Protein AF-A0A519QNC7-F1 (afdb_monomer_lite)

pLDDT: mean 86.7, std 18.32, range [31.62, 98.69]

Sequence (310 aa):
MIEKTVKEERQKNNREQYRKLWWIYGERRVNLYNRIKNFKRVLVLSSVSKHSAMAFVPADYLFMNKITVLAFDRNFHFGILAGTIHNVWAWKYSSTLGSNTLNYSPTDVFETFPFPQNLNYQQEESLESIGEAYHEHRRQLMLGMQLGLTKTYNLFHSNAITVQAVNEKDKQVAALQKHLDKTVNTISFDEAIQGILKLRELHVQMDEAVLDAYGWRPSTLLPPGESVELRHGFYDVDYLPENDRTRFTIHPEARKIVLQKLLELNHDIHEKEVKAGLWDKKTSKRKFKVENTDNIVEEPGAQYGLDFGN

Radius of gyration: 23.39 Å; chains: 1; bounding box: 68×49×65 Å

Secondary structure (DSSP, 8-state):
-HHHHHHHHHHTSSSHHHHHTTTS-S---HHHHHHHTT-SEEEEEESEESS--EEEEETTS---TTEEEE---SHHHHHHHHSHHHHHHHHHHSEEETTTEEE--IIIIITT----S---HHHHHHHHHHHHHHHHHHHHHHHHHT--HHHHHHHHT-TTB-SS-B-TTSHHHHHHHHHHHHSTTPPPHHHHHHHHHHHHHHHHHHHHHHHHHHT-S--TTSPTTTS-----EEEE-TTS-GGG-EEEE--HHHHHHHHHHHHHHHHHHHHHHHHTT------S--------------------------

Structure (mmCIF, N/CA/C/O backbone):
data_AF-A0A519QNC7-F1
#
_entry.id   AF-A0A519QNC7-F1
#
loop_
_atom_site.group_PDB
_atom_site.id
_atom_site.type_symbol
_atom_site.label_atom_id
_atom_site.label_alt_id
_atom_site.label_comp_id
_atom_site.label_asym_id
_atom_site.label_entity_id
_atom_site.label_seq_id
_atom_site.pdbx_PDB_ins_code
_atom_site.Cartn_x
_atom_site.Cartn_y
_atom_site.Cartn_z
_atom_site.occupancy
_atom_site.B_iso_or_equiv
_atom_site.auth_seq_id
_atom_site.auth_comp_id
_atom_site.auth_asym_id
_atom_site.auth_atom_id
_atom_site.pdbx_PDB_model_num
ATOM 1 N N . MET A 1 1 ? -28.587 23.926 -20.976 1.00 55.75 1 MET A N 1
ATOM 2 C CA . MET A 1 1 ? -27.578 24.688 -20.197 1.00 55.75 1 MET A CA 1
ATOM 3 C C . MET A 1 1 ? -26.154 24.366 -20.647 1.00 55.75 1 MET A C 1
ATOM 5 O O . MET A 1 1 ? -25.427 25.293 -20.960 1.00 55.75 1 MET A O 1
ATOM 9 N N . ILE A 1 2 ? -25.792 23.081 -20.768 1.00 55.88 2 ILE A N 1
ATOM 10 C CA . ILE A 1 2 ? -24.452 22.620 -21.187 1.00 55.88 2 ILE A CA 1
ATOM 11 C C . ILE A 1 2 ? -24.088 23.067 -22.615 1.00 55.88 2 ILE A C 1
ATOM 13 O O . ILE A 1 2 ? -22.970 23.515 -22.843 1.00 55.88 2 ILE A O 1
ATOM 17 N N . GLU A 1 3 ? -25.025 23.017 -23.570 1.00 60.69 3 GLU A N 1
ATOM 18 C CA . GLU A 1 3 ? -24.736 23.413 -24.959 1.00 60.69 3 GLU A CA 1
ATOM 19 C C . GLU A 1 3 ? -24.374 24.899 -25.105 1.00 60.69 3 GLU A C 1
ATOM 21 O O . GLU A 1 3 ? -23.416 25.218 -25.798 1.00 60.69 3 GLU A O 1
ATOM 26 N N . LYS A 1 4 ? -25.083 25.812 -24.426 1.00 67.94 4 LYS A N 1
ATOM 27 C CA . LYS A 1 4 ? -24.827 27.259 -24.548 1.00 67.94 4 LYS A CA 1
ATOM 28 C C . LYS A 1 4 ? -23.460 27.671 -23.998 1.00 67.94 4 LYS A C 1
ATOM 30 O O . LYS A 1 4 ? -22.814 28.517 -24.589 1.00 67.94 4 LYS A O 1
ATOM 35 N N . THR A 1 5 ? -23.000 27.077 -22.898 1.00 70.69 5 THR A N 1
ATOM 36 C CA . THR A 1 5 ? -21.738 27.485 -22.258 1.00 70.69 5 THR A CA 1
ATOM 37 C C . THR A 1 5 ? -20.531 26.697 -22.760 1.00 70.69 5 THR A C 1
ATOM 39 O O . THR A 1 5 ? -19.486 27.280 -23.035 1.00 70.69 5 THR A O 1
ATOM 42 N N . VAL A 1 6 ? -20.656 25.377 -22.938 1.00 72.62 6 VAL A N 1
ATOM 43 C CA . VAL A 1 6 ? -19.513 24.522 -23.300 1.00 72.62 6 VAL A CA 1
ATOM 44 C C . VAL A 1 6 ? -19.175 24.626 -24.788 1.00 72.62 6 VAL A C 1
ATOM 46 O O . VAL A 1 6 ? -17.998 24.648 -25.147 1.00 72.62 6 VAL A O 1
ATOM 49 N N . LYS A 1 7 ? -20.177 24.714 -25.671 1.00 76.31 7 LYS A N 1
ATOM 50 C CA . LYS A 1 7 ? -19.963 24.768 -27.127 1.00 76.31 7 LYS A CA 1
ATOM 51 C C . LYS A 1 7 ? -19.256 26.054 -27.548 1.00 76.31 7 LYS A C 1
ATOM 53 O O . LYS A 1 7 ? -18.310 25.984 -28.329 1.00 76.31 7 LYS A O 1
ATOM 58 N N . GLU A 1 8 ? -19.659 27.199 -26.996 1.00 81.75 8 GLU A N 1
ATOM 59 C CA . GLU A 1 8 ? -19.051 28.507 -27.288 1.00 81.75 8 GLU A CA 1
ATOM 60 C C . GLU A 1 8 ? -17.566 28.552 -26.901 1.00 81.75 8 GLU A C 1
ATOM 62 O O . GLU A 1 8 ? -16.731 29.072 -27.644 1.00 81.75 8 GLU A O 1
ATOM 67 N N . GLU A 1 9 ? -17.207 27.965 -25.758 1.00 79.69 9 GLU A N 1
ATOM 68 C CA . GLU A 1 9 ? -15.817 27.889 -25.309 1.00 79.69 9 GLU A CA 1
ATOM 69 C C . GLU A 1 9 ? -15.006 26.875 -26.132 1.00 79.69 9 GLU A C 1
ATOM 71 O O . GLU A 1 9 ? -13.884 27.157 -26.563 1.00 79.69 9 GLU A O 1
ATOM 76 N N . ARG A 1 10 ? -15.588 25.709 -26.437 1.00 80.44 10 ARG A N 1
ATOM 77 C CA . ARG A 1 10 ? -14.944 24.661 -27.242 1.00 80.44 10 ARG A CA 1
ATOM 78 C C . ARG A 1 10 ? -14.711 25.074 -28.693 1.00 80.44 10 ARG A C 1
ATOM 80 O O . ARG A 1 10 ? -13.681 24.697 -29.247 1.00 80.44 10 ARG A O 1
ATOM 87 N N . GLN A 1 11 ? -15.590 25.880 -29.291 1.00 80.69 11 GLN A N 1
ATOM 88 C CA . GLN A 1 11 ? -15.437 26.412 -30.652 1.00 80.69 11 GLN A CA 1
ATOM 89 C C . GLN A 1 11 ? -14.204 27.313 -30.822 1.00 80.69 11 GLN A C 1
ATOM 91 O O . GLN A 1 11 ? -13.665 27.396 -31.923 1.00 80.69 11 GLN A O 1
ATOM 96 N N . LYS A 1 12 ? -13.707 27.925 -29.740 1.00 84.19 12 LYS A N 1
ATOM 97 C CA . LYS A 1 12 ? -12.474 28.733 -29.742 1.00 84.19 12 LYS A CA 1
ATOM 98 C C . LYS A 1 12 ? -11.198 27.883 -29.709 1.00 84.19 12 LYS A C 1
ATOM 100 O O . LYS A 1 12 ? -10.100 28.417 -29.828 1.00 84.19 12 LYS A O 1
ATOM 105 N N . ASN A 1 13 ? -11.308 26.566 -29.519 1.00 79.38 13 ASN A N 1
ATOM 106 C CA . ASN A 1 13 ? -10.148 25.691 -29.410 1.00 79.38 13 ASN A CA 1
ATOM 107 C C . ASN A 1 13 ? -9.485 25.466 -30.776 1.00 79.38 13 ASN A C 1
ATOM 109 O O . ASN A 1 13 ? -10.174 25.202 -31.757 1.00 79.38 13 ASN A O 1
ATOM 113 N N . ASN A 1 14 ? -8.151 25.481 -30.835 1.00 80.56 14 ASN A N 1
ATOM 114 C CA . ASN A 1 14 ? -7.392 25.288 -32.077 1.00 80.56 14 ASN A CA 1
ATOM 115 C C . ASN A 1 14 ? -7.585 23.896 -32.707 1.00 80.56 14 ASN A C 1
ATOM 117 O O . ASN A 1 14 ? -7.532 23.772 -33.932 1.00 80.56 14 ASN A O 1
ATOM 121 N N . ARG A 1 15 ? -7.847 22.853 -31.904 1.00 77.25 15 ARG A N 1
ATOM 122 C CA . ARG A 1 15 ? -8.069 21.484 -32.401 1.00 77.25 15 ARG A CA 1
ATOM 123 C C . ARG A 1 15 ? -9.503 21.314 -32.910 1.00 77.25 15 ARG A C 1
ATOM 125 O O . ARG A 1 15 ? -10.454 21.391 -32.138 1.00 77.25 15 ARG A O 1
ATOM 132 N N . GLU A 1 16 ? -9.654 21.012 -34.199 1.00 79.94 16 GLU A N 1
ATOM 133 C CA . GLU A 1 16 ? -10.955 20.857 -34.872 1.00 79.94 16 GLU A CA 1
ATOM 134 C C . GLU A 1 16 ? -11.865 19.812 -34.219 1.00 79.94 16 GLU A C 1
ATOM 136 O O . GLU A 1 16 ? -13.061 20.049 -34.052 1.00 79.94 16 GLU A O 1
ATOM 141 N N . GLN A 1 17 ? -11.292 18.693 -33.772 1.00 77.75 17 GLN A N 1
ATOM 142 C CA . GLN A 1 17 ? -12.032 17.628 -33.098 1.00 77.75 17 GLN A CA 1
ATOM 143 C C . GLN A 1 17 ? -12.755 18.128 -31.838 1.00 77.75 17 GLN A C 1
ATOM 145 O O . GLN A 1 17 ? -13.882 17.717 -31.587 1.00 77.75 17 GLN A O 1
ATOM 150 N N . TYR A 1 18 ? -12.154 19.050 -31.076 1.00 77.50 18 TYR A N 1
ATOM 151 C CA . TYR A 1 18 ? -12.764 19.588 -29.851 1.00 77.50 18 TYR A CA 1
ATOM 152 C C . TYR A 1 18 ? -13.889 20.576 -30.159 1.00 77.50 18 TYR A C 1
ATOM 154 O O . TYR A 1 18 ? -14.770 20.760 -29.326 1.00 77.50 18 TYR A O 1
ATOM 162 N N . ARG A 1 19 ? -13.871 21.189 -31.351 1.00 81.31 19 ARG A N 1
ATOM 163 C CA . ARG A 1 19 ? -14.957 22.046 -31.846 1.00 81.31 19 ARG A CA 1
ATOM 164 C C . ARG A 1 19 ? -16.143 21.211 -32.332 1.00 81.31 19 ARG A C 1
ATOM 166 O O . ARG A 1 19 ? -17.283 21.546 -32.028 1.00 81.31 19 ARG A O 1
ATOM 173 N N . LYS A 1 20 ? -15.871 20.132 -33.080 1.00 78.94 20 LYS A N 1
ATOM 174 C CA . LYS A 1 20 ? -16.897 19.241 -33.652 1.00 78.94 20 LYS A CA 1
ATOM 175 C C . LYS A 1 20 ? -17.558 18.359 -32.594 1.00 78.94 20 LYS A C 1
ATOM 177 O O . LYS A 1 20 ? -18.777 18.308 -32.535 1.00 78.94 20 LYS A O 1
ATOM 182 N N . LEU A 1 21 ? -16.760 17.719 -31.741 1.00 78.81 21 LEU A N 1
ATOM 183 C CA . LEU A 1 21 ? -17.208 16.805 -30.685 1.00 78.81 21 LEU A CA 1
ATOM 184 C C . LEU A 1 21 ? -17.175 17.509 -29.324 1.00 78.81 21 LEU A C 1
ATOM 186 O O . LEU A 1 21 ? -16.555 17.035 -28.375 1.00 78.81 21 LEU A O 1
ATOM 190 N N . TRP A 1 22 ? -17.801 18.685 -29.245 1.00 73.88 22 TRP A N 1
ATOM 191 C CA . TRP A 1 22 ? -17.728 19.576 -28.079 1.00 73.88 22 TRP A CA 1
ATOM 192 C C . TRP A 1 22 ? -18.300 18.958 -26.792 1.00 73.88 22 TRP A C 1
ATOM 194 O O . TRP A 1 22 ? -17.945 19.395 -25.697 1.00 73.88 22 TRP A O 1
ATOM 204 N N . TRP A 1 23 ? -19.147 17.931 -26.923 1.00 75.00 23 TRP A N 1
ATOM 205 C CA . TRP A 1 23 ? -19.725 17.156 -25.822 1.00 75.00 23 TRP A CA 1
ATOM 206 C C . TRP A 1 23 ? -18.800 16.045 -25.294 1.00 75.00 23 TRP A C 1
ATOM 208 O O . TRP A 1 23 ? -19.116 15.421 -24.285 1.00 75.00 23 TRP A O 1
ATOM 218 N N . ILE A 1 24 ? -17.658 15.794 -25.945 1.00 68.50 24 ILE A N 1
ATOM 219 C CA . ILE A 1 24 ? -16.705 14.741 -25.576 1.00 68.50 24 ILE A CA 1
ATOM 220 C C . ILE A 1 24 ? -15.481 15.363 -24.892 1.00 68.50 24 ILE A C 1
ATOM 222 O O . ILE A 1 24 ? -14.967 16.406 -25.306 1.00 68.50 24 ILE A O 1
ATOM 226 N N . TYR A 1 25 ? -14.973 14.710 -23.842 1.00 67.50 25 TYR A N 1
ATOM 227 C CA . TYR A 1 25 ? -13.706 15.099 -23.222 1.00 67.50 25 TYR A CA 1
ATOM 228 C C . TYR A 1 25 ? -12.573 15.090 -24.257 1.00 67.50 25 TYR A C 1
ATOM 230 O O . TYR A 1 25 ? -12.377 14.111 -24.973 1.00 67.50 25 TYR A O 1
ATOM 238 N N . GLY A 1 26 ? -11.820 16.194 -24.319 1.00 63.88 26 GLY A N 1
ATOM 239 C CA . GLY A 1 26 ? -10.869 16.448 -25.405 1.00 63.88 26 GLY A CA 1
ATOM 240 C C . GLY A 1 26 ? -9.849 15.324 -25.621 1.00 63.88 26 GLY A C 1
ATOM 241 O O . GLY A 1 26 ? -9.692 14.844 -26.736 1.00 63.88 26 GLY A O 1
ATOM 242 N N . GLU A 1 27 ? -9.183 14.840 -24.573 1.00 66.88 27 GLU A N 1
ATOM 243 C CA . GLU A 1 27 ? -8.220 13.741 -24.719 1.00 66.88 27 GLU A CA 1
ATOM 244 C C . GLU A 1 27 ? -8.804 12.426 -24.208 1.00 66.88 27 GLU A C 1
ATOM 246 O O . GLU A 1 27 ? -8.826 12.176 -23.006 1.00 66.88 27 GLU A O 1
ATOM 251 N N . ARG A 1 28 ? -9.201 11.544 -25.134 1.00 68.50 28 ARG A N 1
ATOM 252 C CA . ARG A 1 28 ? -9.783 10.215 -24.852 1.00 68.50 28 ARG A CA 1
ATOM 253 C C . ARG A 1 28 ? -8.816 9.212 -24.197 1.00 68.50 28 ARG A C 1
ATOM 255 O O . ARG A 1 28 ? -9.152 8.045 -24.068 1.00 68.50 28 ARG A O 1
ATOM 262 N N . ARG A 1 29 ? -7.599 9.638 -23.824 1.00 80.19 29 ARG A N 1
ATOM 263 C CA . ARG A 1 29 ? -6.532 8.786 -23.255 1.00 80.19 29 ARG A CA 1
ATOM 264 C C . ARG A 1 29 ? -6.374 7.455 -24.009 1.00 80.19 29 ARG A C 1
ATOM 266 O O . ARG A 1 29 ? -6.239 6.403 -23.397 1.00 80.19 29 ARG A O 1
ATOM 273 N N . VAL A 1 30 ? -6.353 7.521 -25.342 1.00 84.81 30 VAL A N 1
ATOM 274 C CA . VAL A 1 30 ? -6.365 6.349 -26.240 1.00 84.81 30 VAL A CA 1
ATOM 275 C C . VAL A 1 30 ? -5.272 5.334 -25.887 1.00 84.81 30 VAL A C 1
ATOM 277 O O . VAL A 1 30 ? -5.544 4.143 -25.815 1.00 84.81 30 VAL A O 1
ATOM 280 N N . ASN A 1 31 ? -4.061 5.798 -25.563 1.00 88.62 31 ASN A N 1
ATOM 281 C CA . ASN A 1 31 ? -2.953 4.919 -25.173 1.00 88.62 31 ASN A CA 1
ATOM 282 C C . ASN A 1 31 ? -3.242 4.102 -23.903 1.00 88.62 31 ASN A C 1
ATOM 284 O O . ASN A 1 31 ? -2.860 2.937 -23.840 1.00 88.62 31 ASN A O 1
ATOM 288 N N . LEU A 1 32 ? -3.927 4.691 -22.914 1.00 90.31 32 LEU A N 1
ATOM 289 C CA . LEU A 1 32 ? -4.311 3.984 -21.692 1.00 90.31 32 LEU A CA 1
ATOM 290 C C . LEU A 1 32 ? -5.307 2.871 -22.024 1.00 90.31 32 LEU A C 1
ATOM 292 O O . LEU A 1 32 ? -5.035 1.713 -21.726 1.00 90.31 32 LEU A O 1
ATOM 296 N N . TYR A 1 33 ? -6.417 3.207 -22.688 1.00 91.75 33 TYR A N 1
ATOM 297 C CA . TYR A 1 33 ? -7.459 2.228 -23.013 1.00 91.75 33 TYR A CA 1
ATOM 298 C C . TYR A 1 33 ? -6.958 1.141 -23.967 1.00 91.75 33 TYR A C 1
ATOM 300 O O . TYR A 1 33 ? -7.256 -0.030 -23.763 1.00 91.75 33 TYR A O 1
ATOM 308 N N . ASN A 1 34 ? -6.089 1.476 -24.924 1.00 92.56 34 ASN A N 1
ATOM 309 C CA . ASN A 1 34 ? -5.425 0.480 -25.767 1.00 92.56 34 ASN A CA 1
ATOM 310 C C . ASN A 1 34 ? -4.541 -0.484 -24.970 1.00 92.56 34 ASN A C 1
ATOM 312 O O . ASN A 1 34 ? -4.441 -1.652 -25.342 1.00 92.56 34 ASN A O 1
ATOM 316 N N . ARG A 1 35 ? -3.899 -0.010 -23.894 1.00 93.62 35 ARG A N 1
ATOM 317 C CA . ARG A 1 35 ? -3.067 -0.850 -23.027 1.00 93.62 35 ARG A CA 1
ATOM 318 C C . ARG A 1 35 ? -3.910 -1.773 -22.153 1.00 93.62 35 ARG A C 1
ATOM 320 O O . ARG A 1 35 ? -3.507 -2.912 -21.950 1.00 93.62 35 ARG A O 1
ATOM 327 N N . ILE A 1 36 ? -5.054 -1.300 -21.657 1.00 95.94 36 ILE A N 1
ATOM 328 C CA . ILE A 1 36 ? -5.876 -2.043 -20.689 1.00 95.94 36 ILE A CA 1
ATOM 329 C C . ILE A 1 36 ? -7.045 -2.819 -21.314 1.00 95.94 36 ILE A C 1
ATOM 331 O O . ILE A 1 36 ? -7.680 -3.593 -20.613 1.00 95.94 36 ILE A O 1
ATOM 335 N N . LYS A 1 37 ? -7.314 -2.683 -22.622 1.00 94.56 37 LYS A N 1
ATOM 336 C CA . LYS A 1 37 ? -8.473 -3.307 -23.300 1.00 94.56 37 LYS A CA 1
ATOM 337 C C . LYS A 1 37 ? -8.596 -4.827 -23.138 1.00 94.56 37 LYS A C 1
ATOM 339 O O . LYS A 1 37 ? -9.694 -5.356 -23.226 1.00 94.56 37 LYS A O 1
ATOM 344 N N . ASN A 1 38 ? -7.475 -5.523 -22.937 1.00 95.31 38 ASN A N 1
ATOM 345 C CA . ASN A 1 38 ? -7.442 -6.981 -22.786 1.00 95.31 38 ASN A CA 1
ATOM 346 C C . ASN A 1 38 ? -7.494 -7.428 -21.314 1.00 95.31 38 ASN A C 1
ATOM 348 O O . ASN A 1 38 ? -7.489 -8.625 -21.038 1.00 95.31 38 ASN A O 1
ATOM 352 N N . PHE A 1 39 ? -7.518 -6.487 -20.370 1.00 96.50 39 PHE A N 1
ATOM 353 C CA . PHE A 1 39 ? -7.595 -6.768 -18.944 1.00 96.50 39 PHE A CA 1
ATOM 354 C C . PHE A 1 39 ? -9.059 -6.789 -18.506 1.00 96.50 39 PHE A C 1
ATOM 356 O O . PHE A 1 39 ? -9.854 -5.954 -18.925 1.00 96.50 39 PHE A O 1
ATOM 363 N N . LYS A 1 40 ? -9.426 -7.714 -17.613 1.00 97.19 40 LYS A N 1
ATOM 364 C CA . LYS A 1 40 ? -10.750 -7.683 -16.958 1.00 97.19 40 LYS A CA 1
ATOM 365 C C . LYS A 1 40 ? -10.795 -6.654 -15.830 1.00 97.19 40 LYS A C 1
ATOM 367 O O . LYS A 1 40 ? -11.824 -6.037 -15.572 1.00 97.19 40 LYS A O 1
ATOM 372 N N . ARG A 1 41 ? -9.664 -6.488 -15.149 1.00 97.38 41 ARG A N 1
ATOM 373 C CA . ARG A 1 41 ? -9.473 -5.565 -14.035 1.00 97.38 41 ARG A CA 1
ATOM 374 C C . ARG A 1 41 ? -8.089 -4.946 -14.115 1.00 97.38 41 ARG A C 1
ATOM 376 O O . ARG A 1 41 ? -7.170 -5.565 -14.640 1.00 97.38 41 ARG A O 1
ATOM 383 N N . VAL A 1 42 ? -7.948 -3.755 -13.565 1.00 97.94 42 VAL A N 1
ATOM 384 C CA . VAL A 1 42 ? -6.681 -3.032 -13.462 1.00 97.94 42 VAL A CA 1
ATOM 385 C C . VAL A 1 42 ? -6.451 -2.596 -12.029 1.00 97.94 42 VAL A C 1
ATOM 387 O O . VAL A 1 42 ? -7.401 -2.427 -11.259 1.00 97.94 42 VAL A O 1
ATOM 390 N N . LEU A 1 43 ? -5.187 -2.403 -11.675 1.00 97.69 43 LEU A N 1
ATOM 391 C CA . LEU A 1 43 ? -4.810 -1.880 -10.377 1.00 97.69 43 LEU A CA 1
ATOM 392 C C . LEU A 1 43 ? -4.819 -0.352 -10.413 1.00 97.69 43 LEU A C 1
ATOM 394 O O . LEU A 1 43 ? -4.213 0.266 -11.288 1.00 97.69 43 LEU A O 1
ATOM 398 N N . VAL A 1 44 ? -5.495 0.270 -9.453 1.00 97.50 44 VAL A N 1
ATOM 399 C CA . VAL A 1 44 ? -5.586 1.729 -9.365 1.00 97.50 44 VAL A CA 1
ATOM 400 C C . VAL A 1 44 ? -5.234 2.247 -7.985 1.00 97.50 44 VAL A C 1
ATOM 402 O O . VAL A 1 44 ? -5.417 1.563 -6.979 1.00 97.50 44 VAL A O 1
ATOM 405 N N . LEU A 1 45 ? -4.785 3.497 -7.942 1.00 96.50 45 LEU A N 1
ATOM 406 C CA . LEU A 1 45 ? -4.643 4.277 -6.719 1.00 96.50 45 LEU A CA 1
ATOM 407 C C . LEU A 1 45 ? -4.982 5.745 -6.971 1.00 96.50 45 LEU A C 1
ATOM 409 O O . LEU A 1 45 ? -4.819 6.253 -8.082 1.00 96.50 45 LEU A O 1
ATOM 413 N N . SER A 1 46 ? -5.421 6.449 -5.927 1.00 95.50 46 SER A N 1
ATOM 414 C CA . SER A 1 46 ? -5.508 7.909 -5.993 1.00 95.50 46 SER A CA 1
ATOM 415 C C . SER A 1 46 ? -4.100 8.487 -6.080 1.00 95.50 46 SER A C 1
ATOM 417 O O . SER A 1 46 ? -3.260 8.189 -5.231 1.00 95.50 46 SER A O 1
ATOM 419 N N . SER A 1 47 ? -3.851 9.344 -7.070 1.00 94.25 47 SER A N 1
ATOM 420 C CA . SER A 1 47 ? -2.569 10.035 -7.200 1.00 94.25 47 SER A CA 1
ATOM 421 C C . SER A 1 47 ? -2.321 10.961 -6.012 1.00 94.25 47 SER A C 1
ATOM 423 O O . SER A 1 47 ? -1.179 11.192 -5.668 1.00 94.25 47 SER A O 1
ATOM 425 N N . VAL A 1 48 ? -3.365 11.486 -5.362 1.00 94.88 48 VAL A N 1
ATOM 426 C CA . VAL A 1 48 ? -3.230 12.350 -4.180 1.00 94.88 48 VAL A CA 1
ATOM 427 C C . VAL A 1 48 ? -3.978 11.710 -3.018 1.00 94.88 48 VAL A C 1
ATOM 429 O O . VAL A 1 48 ? -5.208 11.637 -3.040 1.00 94.88 48 VAL A O 1
ATOM 432 N N . SER A 1 49 ? -3.255 11.206 -2.019 1.00 93.94 49 SER A N 1
ATOM 433 C CA . SER A 1 49 ? -3.861 10.546 -0.859 1.00 93.94 49 SER A CA 1
ATOM 434 C C . SER A 1 49 ? -2.948 10.561 0.362 1.00 93.94 49 SER A C 1
ATOM 436 O O . SER A 1 49 ? -1.727 10.502 0.250 1.00 93.94 49 SER A O 1
ATOM 438 N N . LYS A 1 50 ? -3.558 10.594 1.551 1.00 91.62 50 LYS A N 1
ATOM 439 C CA . LYS A 1 50 ? -2.857 10.367 2.823 1.00 91.62 50 LYS A CA 1
ATOM 440 C C . LYS A 1 50 ? -2.303 8.941 2.905 1.00 91.62 50 LYS A C 1
ATOM 442 O O . LYS A 1 50 ? -1.190 8.732 3.372 1.00 91.62 50 LYS A O 1
ATOM 447 N N . HIS A 1 51 ? -3.097 7.976 2.440 1.00 92.31 51 HIS A N 1
ATOM 448 C CA . HIS A 1 51 ? -2.756 6.555 2.417 1.00 92.31 51 HIS A CA 1
ATOM 449 C C . HIS A 1 51 ? -2.760 6.082 0.966 1.00 92.31 51 HIS A C 1
ATOM 451 O O . HIS A 1 51 ? -3.801 6.153 0.305 1.00 92.31 51 HIS A O 1
ATOM 457 N N . SER A 1 52 ? -1.624 5.607 0.463 1.00 90.31 52 SER A N 1
ATOM 458 C CA . SER A 1 52 ? -1.440 5.131 -0.920 1.00 90.31 52 SER A CA 1
ATOM 459 C C . SER A 1 52 ? -2.072 3.754 -1.151 1.00 90.31 52 SER A C 1
ATOM 461 O O . SER A 1 52 ? -1.432 2.824 -1.630 1.00 90.31 52 SER A O 1
ATOM 463 N N . ALA A 1 53 ? -3.333 3.603 -0.756 1.00 94.38 53 ALA A N 1
ATOM 464 C CA . ALA A 1 53 ? -4.058 2.353 -0.854 1.00 94.38 53 ALA A CA 1
ATOM 465 C C . ALA A 1 53 ? -4.453 2.073 -2.308 1.00 94.38 53 ALA A C 1
ATOM 467 O O . ALA A 1 53 ? -5.100 2.898 -2.957 1.00 94.38 53 ALA A O 1
ATOM 468 N N . MET A 1 54 ? -4.086 0.888 -2.792 1.00 95.94 54 MET A N 1
ATOM 469 C CA . MET A 1 54 ? -4.408 0.433 -4.144 1.00 95.94 54 MET A CA 1
ATOM 470 C C . MET A 1 54 ? -5.626 -0.486 -4.135 1.00 95.94 54 MET A C 1
ATOM 472 O O . MET A 1 54 ? -5.870 -1.160 -3.133 1.00 95.94 54 MET A O 1
ATOM 476 N N . ALA A 1 55 ? -6.376 -0.553 -5.229 1.00 96.38 55 ALA A N 1
ATOM 477 C CA . ALA A 1 55 ? -7.516 -1.456 -5.383 1.00 96.38 55 ALA A CA 1
ATOM 478 C C . ALA A 1 55 ? -7.634 -1.954 -6.825 1.00 96.38 55 ALA A C 1
ATOM 480 O O . ALA A 1 55 ? -7.284 -1.232 -7.758 1.00 96.38 55 ALA A O 1
ATOM 481 N N . PHE A 1 56 ? -8.155 -3.167 -7.005 1.00 98.00 56 PHE A N 1
ATOM 482 C CA . PHE A 1 56 ? -8.560 -3.638 -8.325 1.00 98.00 56 PHE A CA 1
ATOM 483 C C . PHE A 1 56 ? -9.937 -3.089 -8.698 1.00 98.00 56 PHE A C 1
ATOM 485 O O . PHE A 1 56 ? -10.868 -3.130 -7.893 1.00 98.00 56 PHE A O 1
ATOM 492 N N . VAL A 1 57 ? -10.075 -2.615 -9.934 1.00 97.50 57 VAL A N 1
ATOM 493 C CA . VAL A 1 57 ? -11.343 -2.143 -10.512 1.00 97.50 57 VAL A CA 1
ATOM 494 C C . VAL A 1 57 ? -11.500 -2.657 -11.945 1.00 97.50 57 VAL A C 1
ATOM 496 O O . VAL A 1 57 ? -10.486 -2.972 -12.572 1.00 97.50 57 VAL A O 1
ATOM 499 N N . PRO A 1 58 ? -12.728 -2.755 -12.484 1.00 97.88 58 PRO A N 1
ATOM 500 C CA . PRO A 1 58 ? -12.947 -3.111 -13.885 1.00 97.88 58 PRO A CA 1
ATOM 501 C C . PRO A 1 58 ? -12.174 -2.203 -14.853 1.00 97.88 58 PRO A C 1
ATOM 503 O O . PRO A 1 58 ? -12.041 -0.998 -14.626 1.00 97.88 58 PRO A O 1
ATOM 506 N N . ALA A 1 59 ? -11.631 -2.787 -15.923 1.00 96.62 59 ALA A N 1
ATOM 507 C CA . ALA A 1 59 ? -10.799 -2.062 -16.891 1.00 96.62 59 ALA A CA 1
ATOM 508 C C . ALA A 1 59 ? -11.601 -1.143 -17.834 1.00 96.62 59 ALA A C 1
ATOM 510 O O . ALA A 1 59 ? -11.019 -0.286 -18.497 1.00 96.62 59 ALA A O 1
ATOM 511 N N . ASP A 1 60 ? -12.922 -1.315 -17.891 1.00 94.38 60 ASP A N 1
ATOM 512 C CA . ASP A 1 60 ? -13.865 -0.549 -18.713 1.00 94.38 60 ASP A CA 1
ATOM 513 C C . ASP A 1 60 ? -14.368 0.737 -18.032 1.00 94.38 60 ASP A C 1
ATOM 515 O O . ASP A 1 60 ? -15.122 1.511 -18.626 1.00 94.38 60 ASP A O 1
ATOM 519 N N . TYR A 1 61 ? -13.928 1.007 -16.800 1.00 94.31 61 TYR A N 1
ATOM 520 C CA . TYR A 1 61 ? -14.247 2.244 -16.095 1.00 94.31 61 TYR A CA 1
ATOM 521 C C . TYR A 1 61 ? -13.629 3.472 -16.774 1.00 94.31 61 TYR A C 1
ATOM 523 O O . TYR A 1 61 ? -12.534 3.429 -17.334 1.00 94.31 61 TYR A O 1
ATOM 531 N N . LEU A 1 62 ? -14.307 4.619 -16.643 1.00 90.88 62 LEU A N 1
ATOM 532 C CA . LEU A 1 62 ? -13.759 5.912 -17.046 1.00 90.88 62 LEU A CA 1
ATOM 533 C C . LEU A 1 62 ? -12.863 6.481 -15.936 1.00 90.88 62 LEU A C 1
ATOM 535 O O . LEU A 1 62 ? -13.346 6.962 -14.909 1.00 90.88 62 LEU A O 1
ATOM 539 N N . PHE A 1 63 ? -11.550 6.473 -16.155 1.00 91.88 63 PHE A N 1
ATOM 540 C CA . PHE A 1 63 ? -10.583 6.945 -15.161 1.00 91.88 63 PHE A CA 1
ATOM 541 C C . PHE A 1 63 ? -10.384 8.467 -15.193 1.00 91.88 63 PHE A C 1
ATOM 543 O O . PHE A 1 63 ? -9.987 9.050 -16.206 1.00 91.88 63 PHE A O 1
ATOM 550 N N . MET A 1 64 ? -10.607 9.115 -14.047 1.00 89.88 64 MET A N 1
ATOM 551 C CA . MET A 1 64 ? -10.298 10.532 -13.834 1.00 89.88 64 MET A CA 1
ATOM 552 C C . MET A 1 64 ? -8.779 10.761 -13.742 1.00 89.88 64 MET A C 1
ATOM 554 O O . MET A 1 64 ? -8.035 9.905 -13.280 1.00 89.88 64 MET A O 1
ATOM 558 N N . ASN A 1 65 ? -8.306 11.958 -14.099 1.00 85.62 65 ASN A N 1
ATOM 559 C CA . ASN A 1 65 ? -6.881 12.329 -14.120 1.00 85.62 65 ASN A CA 1
ATOM 560 C C . ASN A 1 65 ? -6.129 12.233 -12.776 1.00 85.62 65 ASN A C 1
ATOM 562 O O . ASN A 1 65 ? -4.904 12.308 -12.779 1.00 85.62 65 ASN A O 1
ATOM 566 N N . LYS A 1 66 ? -6.833 12.142 -11.643 1.00 90.94 66 LYS A N 1
ATOM 567 C CA . LYS A 1 66 ? -6.244 11.949 -10.306 1.00 90.94 66 LYS A CA 1
ATOM 568 C C . LYS A 1 66 ? -6.277 10.493 -9.840 1.00 90.94 66 LYS A C 1
ATOM 570 O O . LYS A 1 66 ? -6.001 10.228 -8.675 1.00 90.94 66 LYS A O 1
ATOM 575 N N . ILE A 1 67 ? -6.623 9.571 -10.732 1.00 94.38 67 ILE A N 1
ATOM 576 C CA . ILE A 1 67 ? -6.455 8.138 -10.535 1.00 94.38 67 ILE A CA 1
ATOM 577 C C . ILE A 1 67 ? -5.274 7.693 -11.387 1.00 94.38 67 ILE A C 1
ATOM 579 O O . ILE A 1 67 ? -5.272 7.844 -12.609 1.00 94.38 67 ILE A O 1
ATOM 583 N N . THR A 1 68 ? -4.271 7.132 -10.729 1.00 95.38 68 THR A N 1
ATOM 584 C CA . THR A 1 68 ? -3.182 6.433 -11.396 1.00 95.38 68 THR A CA 1
ATOM 585 C C . THR A 1 68 ? -3.655 5.021 -11.716 1.00 95.38 68 THR A C 1
ATOM 587 O O . THR A 1 68 ? -4.072 4.295 -10.814 1.00 95.38 68 THR A O 1
ATOM 590 N N . VAL A 1 69 ? -3.572 4.635 -12.989 1.00 95.88 69 VAL A N 1
ATOM 591 C CA . VAL A 1 69 ? -3.901 3.286 -13.464 1.00 95.88 69 VAL A CA 1
ATOM 592 C C . VAL A 1 69 ? -2.610 2.539 -13.770 1.00 95.88 69 VAL A C 1
ATOM 594 O O . VAL A 1 69 ? -1.798 3.005 -14.567 1.00 95.88 69 VAL A O 1
ATOM 597 N N . LEU A 1 70 ? -2.436 1.379 -13.146 1.00 95.31 70 LEU A N 1
ATOM 598 C CA . LEU A 1 70 ? -1.347 0.443 -13.392 1.00 95.31 70 LEU A CA 1
ATOM 599 C C . LEU A 1 70 ? -1.927 -0.772 -14.124 1.00 95.31 70 LEU A C 1
ATOM 601 O O . LEU A 1 70 ? -2.885 -1.392 -13.659 1.00 95.31 70 LEU A O 1
ATOM 605 N N . ALA A 1 71 ? -1.366 -1.102 -15.288 1.00 95.19 71 ALA A N 1
ATOM 606 C CA . ALA A 1 71 ? -1.857 -2.169 -16.164 1.00 95.19 71 ALA A CA 1
ATOM 607 C C . ALA A 1 71 ? -1.450 -3.570 -15.659 1.00 95.19 71 ALA A C 1
ATOM 609 O O . ALA A 1 71 ? -0.749 -4.307 -16.349 1.00 95.19 71 ALA A O 1
ATOM 610 N N . PHE A 1 72 ? -1.883 -3.903 -14.442 1.00 95.81 72 PHE A N 1
ATOM 611 C CA . PHE A 1 72 ? -1.726 -5.200 -13.790 1.00 95.81 72 PHE A CA 1
ATOM 612 C C . PHE A 1 72 ? -3.082 -5.724 -13.310 1.00 95.81 72 PHE A C 1
ATOM 614 O O . PHE A 1 72 ? -3.881 -4.969 -12.756 1.00 95.81 72 PHE A O 1
ATOM 621 N N . ASP A 1 73 ? -3.309 -7.026 -13.468 1.00 96.44 73 ASP A N 1
ATOM 622 C CA . ASP A 1 73 ? -4.492 -7.765 -13.000 1.00 96.44 73 ASP A CA 1
ATOM 623 C C . ASP A 1 73 ? -4.182 -8.853 -11.963 1.00 96.44 73 ASP A C 1
ATOM 625 O O . ASP A 1 73 ? -5.098 -9.328 -11.285 1.00 96.44 73 ASP A O 1
ATOM 629 N N . ARG A 1 74 ? -2.913 -9.246 -11.834 1.00 96.69 74 ARG A N 1
ATOM 630 C CA . ARG A 1 74 ? -2.443 -10.272 -10.895 1.00 96.69 74 ARG A CA 1
ATOM 631 C C . ARG A 1 74 ? -2.206 -9.726 -9.488 1.00 96.69 74 ARG A C 1
ATOM 633 O O . ARG A 1 74 ? -1.654 -8.633 -9.330 1.00 96.69 74 ARG A O 1
ATOM 640 N N . ASN A 1 75 ? -2.558 -10.514 -8.473 1.00 97.81 75 ASN A N 1
ATOM 641 C CA . ASN A 1 75 ? -2.354 -10.163 -7.067 1.00 97.81 75 ASN A CA 1
ATOM 642 C C . ASN A 1 75 ? -0.869 -10.143 -6.687 1.00 97.81 75 ASN A C 1
ATOM 644 O O . ASN A 1 75 ? -0.499 -9.406 -5.781 1.00 97.81 75 ASN A O 1
ATOM 648 N N . PHE A 1 76 ? -0.012 -10.854 -7.427 1.00 95.81 76 PHE A N 1
ATOM 649 C CA . PHE A 1 76 ? 1.443 -10.762 -7.311 1.00 95.81 76 PHE A CA 1
ATOM 650 C C . PHE A 1 76 ? 1.952 -9.304 -7.339 1.00 95.81 76 PHE A C 1
ATOM 652 O O . PHE A 1 76 ? 2.627 -8.847 -6.416 1.00 95.81 76 PHE A O 1
ATOM 659 N N . HIS A 1 77 ? 1.564 -8.535 -8.365 1.00 96.56 77 HIS A N 1
ATOM 660 C CA . HIS A 1 77 ? 1.967 -7.129 -8.496 1.00 96.56 77 HIS A CA 1
ATOM 661 C C . HIS A 1 77 ? 1.362 -6.266 -7.389 1.00 96.56 77 HIS A C 1
ATOM 663 O O . HIS A 1 77 ? 2.010 -5.348 -6.890 1.00 96.56 77 HIS A O 1
ATOM 669 N N . PHE A 1 78 ? 0.122 -6.567 -6.995 1.00 97.88 78 PHE A N 1
ATOM 670 C CA . PHE A 1 78 ? -0.517 -5.905 -5.866 1.00 97.88 78 PHE A CA 1
ATOM 671 C C . PHE A 1 78 ? 0.265 -6.136 -4.567 1.00 97.88 78 PHE A C 1
ATOM 673 O O . PHE A 1 78 ? 0.496 -5.170 -3.852 1.00 97.88 78 PHE A O 1
ATOM 680 N N . GLY A 1 79 ? 0.722 -7.361 -4.290 1.00 97.00 79 GLY A N 1
ATOM 681 C CA . GLY A 1 79 ? 1.489 -7.690 -3.088 1.00 97.00 79 GLY A CA 1
ATOM 682 C C . GLY A 1 79 ? 2.771 -6.865 -2.958 1.00 97.00 79 GLY A C 1
ATOM 683 O O . GLY A 1 79 ? 3.047 -6.303 -1.902 1.00 97.00 79 GLY A O 1
ATOM 684 N N . ILE A 1 80 ? 3.504 -6.699 -4.063 1.00 97.56 80 ILE A N 1
ATOM 685 C CA . ILE A 1 80 ? 4.716 -5.866 -4.103 1.00 97.56 80 ILE A CA 1
ATOM 686 C C . ILE A 1 80 ? 4.381 -4.384 -3.885 1.00 97.56 80 ILE A C 1
ATOM 688 O O . ILE A 1 80 ? 5.010 -3.701 -3.076 1.00 97.56 80 ILE A O 1
ATOM 692 N N . LEU A 1 81 ? 3.385 -3.872 -4.610 1.00 97.44 81 LEU A N 1
ATOM 693 C CA . LEU A 1 81 ? 3.103 -2.439 -4.684 1.00 97.44 81 LEU A CA 1
ATOM 694 C C . LEU A 1 81 ? 2.276 -1.905 -3.503 1.00 97.44 81 LEU A C 1
ATOM 696 O O . LEU A 1 81 ? 2.381 -0.729 -3.161 1.00 97.44 81 LEU A O 1
ATOM 700 N N . ALA A 1 82 ? 1.451 -2.738 -2.870 1.00 96.06 82 ALA A N 1
ATOM 701 C CA . ALA A 1 82 ? 0.656 -2.359 -1.703 1.00 96.06 82 ALA A CA 1
ATOM 702 C C . ALA A 1 82 ? 1.455 -2.413 -0.386 1.00 96.06 82 ALA A C 1
ATOM 704 O O . ALA A 1 82 ? 0.987 -1.896 0.633 1.00 96.06 82 ALA A O 1
ATOM 705 N N . GLY A 1 83 ? 2.641 -3.030 -0.404 1.00 94.69 83 GLY A N 1
ATOM 706 C CA . GLY A 1 83 ? 3.517 -3.184 0.753 1.00 94.69 83 GLY A CA 1
ATOM 707 C C . GLY A 1 83 ? 4.198 -1.897 1.225 1.00 94.69 83 GLY A C 1
ATOM 708 O O . GLY A 1 83 ? 4.207 -0.849 0.570 1.00 94.69 83 GLY A O 1
ATOM 709 N N . THR A 1 84 ? 4.820 -1.984 2.399 1.00 96.81 84 THR A N 1
ATOM 710 C CA . THR A 1 84 ? 5.560 -0.880 3.019 1.00 96.81 84 THR A CA 1
ATOM 711 C C . THR A 1 84 ? 6.804 -0.506 2.218 1.00 96.81 84 THR A C 1
ATOM 713 O O . THR A 1 84 ? 7.153 0.670 2.173 1.00 96.81 84 THR A O 1
ATOM 716 N N . ILE A 1 85 ? 7.455 -1.471 1.562 1.00 97.06 85 ILE A N 1
ATOM 717 C CA . ILE A 1 85 ? 8.688 -1.257 0.786 1.00 97.06 85 ILE A CA 1
ATOM 718 C C . ILE A 1 85 ? 8.438 -0.265 -0.360 1.00 97.06 85 ILE A C 1
ATOM 720 O O . ILE A 1 85 ? 9.128 0.752 -0.461 1.00 97.06 85 ILE A O 1
ATOM 724 N N . HIS A 1 86 ? 7.388 -0.493 -1.156 1.00 97.69 86 HIS A N 1
ATOM 725 C CA . HIS A 1 86 ? 6.982 0.439 -2.211 1.00 97.69 86 HIS A CA 1
ATOM 726 C C . HIS A 1 86 ? 6.509 1.781 -1.649 1.00 97.69 86 HIS A C 1
ATOM 728 O O . HIS A 1 86 ? 6.863 2.839 -2.164 1.00 97.69 86 HIS A O 1
ATOM 734 N N . ASN A 1 87 ? 5.750 1.768 -0.550 1.00 95.88 87 ASN A N 1
ATOM 735 C CA . ASN A 1 87 ? 5.281 3.000 0.086 1.00 95.88 87 ASN A CA 1
ATOM 736 C C . ASN A 1 87 ? 6.449 3.890 0.557 1.00 95.88 87 ASN A C 1
ATOM 738 O O . ASN A 1 87 ? 6.424 5.106 0.376 1.00 95.88 87 ASN A O 1
ATOM 742 N N . VAL A 1 88 ? 7.500 3.292 1.121 1.00 95.81 88 VAL A N 1
ATOM 743 C CA . VAL A 1 88 ? 8.715 3.994 1.554 1.00 95.81 88 VAL A CA 1
ATOM 744 C C . VAL A 1 88 ? 9.453 4.618 0.365 1.00 95.81 88 VAL A C 1
ATOM 746 O O . VAL A 1 88 ? 9.868 5.774 0.459 1.00 95.81 88 VAL A O 1
ATOM 749 N N . TRP A 1 89 ? 9.562 3.902 -0.760 1.00 97.25 89 TRP A N 1
ATOM 750 C CA . TRP A 1 89 ? 10.091 4.452 -2.013 1.00 97.25 89 TRP A CA 1
ATOM 751 C C . TRP A 1 89 ? 9.239 5.627 -2.512 1.00 97.25 89 TRP A C 1
ATOM 753 O O . TRP A 1 89 ? 9.752 6.712 -2.787 1.00 97.25 89 TRP A O 1
ATOM 763 N N . ALA A 1 90 ? 7.917 5.455 -2.534 1.00 96.06 90 ALA A N 1
ATOM 764 C CA . ALA A 1 90 ? 6.986 6.474 -2.993 1.00 96.06 90 ALA A CA 1
ATOM 765 C C . ALA A 1 90 ? 7.090 7.773 -2.181 1.00 96.06 90 ALA A C 1
ATOM 767 O O . ALA A 1 90 ? 7.191 8.847 -2.766 1.00 96.06 90 ALA A O 1
ATOM 768 N N . TRP A 1 91 ? 7.146 7.703 -0.849 1.00 94.56 91 TRP A N 1
ATOM 769 C CA . TRP A 1 91 ? 7.333 8.891 -0.005 1.00 94.56 91 TRP A CA 1
ATOM 770 C C . TRP A 1 91 ? 8.695 9.564 -0.172 1.00 94.56 91 TRP A C 1
ATOM 772 O O . TRP A 1 91 ? 8.806 10.767 0.054 1.00 94.56 91 TRP A O 1
ATOM 782 N N . LYS A 1 92 ? 9.731 8.812 -0.553 1.00 94.75 92 LYS A N 1
ATOM 783 C CA . LYS A 1 92 ? 11.075 9.361 -0.746 1.00 94.75 92 LYS A CA 1
ATOM 784 C C . LYS A 1 92 ? 11.205 10.147 -2.052 1.00 94.75 92 LYS A C 1
ATOM 786 O O . LYS A 1 92 ? 11.875 11.179 -2.050 1.00 94.75 92 LYS A O 1
ATOM 791 N N . TYR A 1 93 ? 10.613 9.650 -3.139 1.00 94.44 93 TYR A N 1
ATOM 792 C CA . TYR A 1 93 ? 10.836 10.181 -4.491 1.00 94.44 93 TYR A CA 1
ATOM 793 C C . TYR A 1 93 ? 9.656 10.965 -5.067 1.00 94.44 93 TYR A C 1
ATOM 795 O O . TYR A 1 93 ? 9.844 11.746 -5.997 1.00 94.44 93 TYR A O 1
ATOM 803 N N . SER A 1 94 ? 8.450 10.810 -4.518 1.00 92.62 94 SER A N 1
ATOM 804 C CA . SER A 1 94 ? 7.292 11.577 -4.972 1.00 92.62 94 SER A CA 1
ATOM 805 C C . SER A 1 94 ? 7.184 12.933 -4.277 1.00 92.62 94 SER A C 1
ATOM 807 O O . SER A 1 94 ? 7.671 13.147 -3.170 1.00 92.62 94 SER A O 1
ATOM 809 N N . SER A 1 95 ? 6.463 13.852 -4.915 1.00 93.00 95 SER A N 1
ATOM 810 C CA . SER A 1 95 ? 6.035 15.102 -4.276 1.00 93.00 95 SER A CA 1
ATOM 811 C C . SER A 1 95 ? 4.908 14.877 -3.257 1.00 93.00 95 SER A C 1
ATOM 813 O O . SER A 1 95 ? 4.248 13.834 -3.247 1.00 93.00 95 SER A O 1
ATOM 815 N N . THR A 1 96 ? 4.631 15.889 -2.434 1.00 93.50 96 THR A N 1
ATOM 816 C CA . THR A 1 96 ? 3.513 15.901 -1.483 1.00 93.50 96 THR A CA 1
ATOM 817 C C . THR A 1 96 ? 2.543 17.046 -1.777 1.00 93.50 96 THR A C 1
ATOM 819 O O . THR A 1 96 ? 2.910 18.072 -2.353 1.00 93.50 96 THR A O 1
ATOM 822 N N . LEU A 1 97 ? 1.281 16.883 -1.375 1.00 92.19 97 LEU A N 1
ATOM 823 C CA . LEU A 1 97 ? 0.329 17.984 -1.250 1.00 92.19 97 LEU A CA 1
ATOM 824 C C . LEU A 1 97 ? 0.276 18.411 0.220 1.00 92.19 97 LEU A C 1
ATOM 826 O O . LEU A 1 97 ? -0.320 17.735 1.056 1.00 92.19 97 LEU A O 1
ATOM 830 N N . GLY A 1 98 ? 0.920 19.530 0.545 1.00 89.38 98 GLY A N 1
ATOM 831 C CA . GLY A 1 98 ? 1.144 19.902 1.940 1.00 89.38 98 GLY A CA 1
ATOM 832 C C . GLY A 1 98 ? 2.109 18.925 2.615 1.00 89.38 98 GLY A C 1
ATOM 833 O O . GLY A 1 98 ? 3.060 18.457 1.992 1.00 89.38 98 GLY A O 1
ATOM 834 N N . SER A 1 99 ? 1.875 18.622 3.890 1.00 85.38 99 SER A N 1
ATOM 835 C CA . SER A 1 99 ? 2.822 17.869 4.720 1.00 85.38 99 SER A CA 1
ATOM 836 C C . SER A 1 99 ? 2.441 16.408 4.974 1.00 85.38 99 SER A C 1
ATOM 838 O O . SER A 1 99 ? 3.295 15.626 5.365 1.00 85.38 99 SER A O 1
ATOM 840 N N . ASN A 1 100 ? 1.185 16.007 4.757 1.00 87.88 100 ASN A N 1
ATOM 841 C CA . ASN A 1 100 ? 0.685 14.680 5.152 1.00 87.88 100 ASN A CA 1
ATOM 842 C C . ASN A 1 100 ? 0.080 13.849 4.012 1.00 87.88 100 ASN A C 1
ATOM 844 O O . ASN A 1 100 ? -0.436 12.759 4.256 1.00 87.88 100 ASN A O 1
ATOM 848 N N . THR A 1 101 ? 0.096 14.370 2.787 1.00 93.31 101 THR A N 1
ATOM 849 C CA . THR A 1 101 ? -0.577 13.753 1.644 1.00 93.31 101 THR A CA 1
ATOM 850 C C . THR A 1 101 ? 0.439 13.492 0.548 1.00 93.31 101 THR A C 1
ATOM 852 O O . THR A 1 101 ? 1.040 14.429 0.021 1.00 93.31 101 THR A O 1
ATOM 855 N N . LEU A 1 102 ? 0.617 12.224 0.187 1.00 94.38 102 LEU A N 1
ATOM 856 C CA . LEU A 1 102 ? 1.460 11.835 -0.931 1.00 94.38 102 LEU A CA 1
ATOM 857 C C . LEU A 1 102 ? 0.790 12.261 -2.239 1.00 94.38 102 LEU A C 1
ATOM 859 O O . LEU A 1 102 ? -0.407 12.036 -2.428 1.00 94.38 102 LEU A O 1
ATOM 863 N N . ASN A 1 103 ? 1.563 12.845 -3.150 1.00 95.50 103 ASN A N 1
ATOM 864 C CA . ASN A 1 103 ? 1.169 13.052 -4.537 1.00 95.50 103 ASN A CA 1
ATOM 865 C C . ASN A 1 103 ? 1.965 12.079 -5.416 1.00 95.50 103 ASN A C 1
ATOM 867 O O . ASN A 1 103 ? 3.031 12.431 -5.919 1.00 95.50 103 ASN A O 1
ATOM 871 N N . TYR A 1 104 ? 1.470 10.846 -5.528 1.00 94.69 104 TYR A N 1
ATOM 872 C CA . TYR A 1 104 ? 2.060 9.724 -6.248 1.00 94.69 104 TYR A CA 1
ATOM 873 C C . TYR A 1 104 ? 2.232 10.027 -7.740 1.00 94.69 104 TYR A C 1
ATOM 875 O O . TYR A 1 104 ? 1.256 10.223 -8.472 1.00 94.69 104 TYR A O 1
ATOM 883 N N . SER A 1 105 ? 3.483 9.993 -8.192 1.00 91.06 105 SER A N 1
ATOM 884 C CA . SER A 1 105 ? 3.883 10.207 -9.580 1.00 91.06 105 SER A CA 1
ATOM 885 C C . SER A 1 105 ? 4.353 8.890 -10.206 1.00 91.06 105 SER A C 1
ATOM 887 O O . SER A 1 105 ? 5.367 8.346 -9.771 1.00 91.06 105 SER A O 1
ATOM 889 N N . PRO A 1 106 ? 3.663 8.348 -11.229 1.00 91.62 106 PRO A N 1
ATOM 890 C CA . PRO A 1 106 ? 4.104 7.120 -11.889 1.00 91.62 106 PRO A CA 1
ATOM 891 C C . PRO A 1 106 ? 5.519 7.223 -12.464 1.00 91.62 106 PRO A C 1
ATOM 893 O O . PRO A 1 106 ? 6.287 6.280 -12.333 1.00 91.62 106 PRO A O 1
ATOM 896 N N . THR A 1 107 ? 5.889 8.372 -13.029 1.00 90.88 107 THR A N 1
ATOM 897 C CA . THR A 1 107 ? 7.209 8.564 -13.647 1.00 90.88 107 THR A CA 1
ATOM 898 C C . THR A 1 107 ? 8.336 8.631 -12.624 1.00 90.88 107 THR A C 1
ATOM 900 O O . THR A 1 107 ? 9.430 8.157 -12.893 1.00 90.88 107 THR A O 1
ATOM 903 N N . ASP A 1 108 ? 8.080 9.211 -11.450 1.00 91.44 108 ASP A N 1
ATOM 904 C CA . ASP A 1 108 ? 9.129 9.400 -10.437 1.00 91.44 108 ASP A CA 1
ATOM 905 C C . ASP A 1 108 ? 9.210 8.224 -9.462 1.00 91.44 108 ASP A C 1
ATOM 907 O O . ASP A 1 108 ? 10.250 8.013 -8.842 1.00 91.44 108 ASP A O 1
ATOM 911 N N . VAL A 1 109 ? 8.115 7.469 -9.322 1.00 94.06 109 VAL A N 1
ATOM 912 C CA . VAL A 1 109 ? 7.986 6.369 -8.363 1.00 94.06 109 VAL A CA 1
ATOM 913 C C . VAL A 1 109 ? 7.919 5.023 -9.063 1.00 94.06 109 VAL A C 1
ATOM 915 O O . VAL A 1 109 ? 8.738 4.167 -8.781 1.00 94.06 109 VAL A O 1
ATOM 918 N N . PHE A 1 110 ? 6.929 4.801 -9.931 1.00 94.50 110 PHE A N 1
ATOM 919 C CA . PHE A 1 110 ? 6.662 3.473 -10.491 1.00 94.50 110 PHE A CA 1
ATOM 920 C C . PHE A 1 110 ? 7.695 3.071 -11.547 1.00 94.50 110 PHE A C 1
ATOM 922 O O . PHE A 1 110 ? 8.219 1.967 -11.484 1.00 94.50 110 PHE A O 1
ATOM 929 N N . GLU A 1 111 ? 8.007 3.966 -12.486 1.00 92.88 111 GLU A N 1
ATOM 930 C CA . GLU A 1 111 ? 8.994 3.717 -13.548 1.00 92.88 111 GLU A CA 1
ATOM 931 C C . GLU A 1 111 ? 10.419 3.565 -13.000 1.00 92.88 111 GLU A C 1
ATOM 933 O O . GLU A 1 111 ? 11.257 2.929 -13.628 1.00 92.88 111 GLU A O 1
ATOM 938 N N . THR A 1 112 ? 10.693 4.130 -11.823 1.00 95.12 112 THR A N 1
ATOM 939 C CA . THR A 1 112 ? 11.993 4.043 -11.147 1.00 95.12 112 THR A CA 1
ATOM 940 C C . THR A 1 112 ? 12.019 2.971 -10.059 1.00 95.12 112 THR A C 1
ATOM 942 O O . THR A 1 112 ? 13.091 2.671 -9.539 1.00 95.12 112 THR A O 1
ATOM 945 N N . PHE A 1 113 ? 10.874 2.393 -9.680 1.00 97.31 113 PHE A N 1
ATOM 946 C CA . PHE A 1 113 ? 10.828 1.402 -8.613 1.00 97.31 113 PHE A CA 1
ATOM 947 C C . PHE A 1 113 ? 11.555 0.129 -9.066 1.00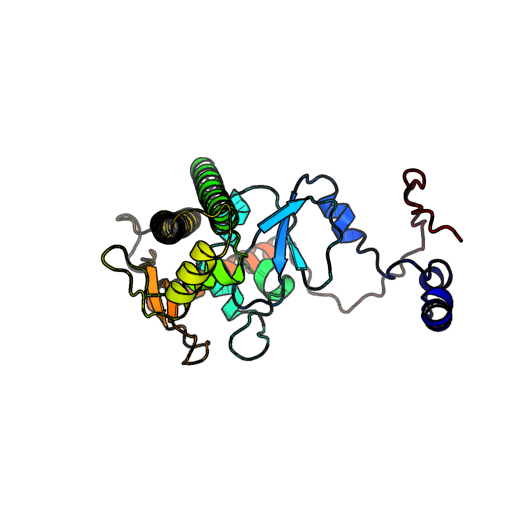 97.31 113 PHE A C 1
ATOM 949 O O . PHE A 1 113 ? 11.153 -0.494 -10.052 1.00 97.31 113 PHE A O 1
ATOM 956 N N . PRO A 1 114 ? 12.619 -0.285 -8.363 1.00 97.12 114 PRO A N 1
ATOM 957 C CA . PRO A 1 114 ? 13.397 -1.443 -8.759 1.00 97.12 114 PRO A CA 1
ATOM 958 C C . PRO A 1 114 ? 12.670 -2.717 -8.321 1.00 97.12 114 PRO A C 1
ATOM 960 O O . PRO A 1 114 ? 12.794 -3.162 -7.180 1.00 97.12 114 PRO A O 1
ATOM 963 N N . PHE A 1 115 ? 11.883 -3.305 -9.222 1.00 96.44 115 PHE A N 1
ATOM 964 C CA . PHE A 1 115 ? 11.210 -4.583 -8.978 1.00 96.44 115 PHE A CA 1
ATOM 965 C C . PHE A 1 115 ? 12.222 -5.715 -8.723 1.00 96.44 115 PHE A C 1
ATOM 967 O O . PHE A 1 115 ? 13.325 -5.679 -9.286 1.00 96.44 115 PHE A O 1
ATOM 974 N N . PRO A 1 116 ? 11.868 -6.746 -7.932 1.00 95.44 116 PRO A N 1
ATOM 975 C CA . PRO A 1 116 ? 12.748 -7.896 -7.753 1.00 95.44 116 PRO A CA 1
ATOM 976 C C . PRO A 1 116 ? 13.004 -8.600 -9.101 1.00 95.44 116 PRO A C 1
ATOM 978 O O . PRO A 1 116 ? 12.088 -8.763 -9.903 1.00 95.44 116 PRO A O 1
ATOM 981 N N . GLN A 1 117 ? 14.263 -8.963 -9.382 1.00 90.69 117 GLN A N 1
ATOM 982 C CA . GLN A 1 117 ? 14.717 -9.331 -10.738 1.00 90.69 117 GLN A CA 1
ATOM 983 C C . GLN A 1 117 ? 14.744 -10.844 -11.024 1.00 90.69 117 GLN A C 1
ATOM 985 O O . GLN A 1 117 ? 14.804 -11.229 -12.186 1.00 90.69 117 GLN A O 1
ATOM 990 N N . ASN A 1 118 ? 14.714 -11.705 -10.000 1.00 87.31 118 ASN A N 1
ATOM 991 C CA . ASN A 1 118 ? 14.958 -13.150 -10.144 1.00 87.31 118 ASN A CA 1
ATOM 992 C C . ASN A 1 118 ? 13.978 -13.996 -9.317 1.00 87.31 118 ASN A C 1
ATOM 994 O O . ASN A 1 118 ? 14.400 -14.876 -8.566 1.00 87.31 118 ASN A O 1
ATOM 998 N N . LEU A 1 119 ? 12.678 -13.711 -9.409 1.00 92.38 119 LEU A N 1
ATOM 999 C CA . LEU A 1 119 ? 11.694 -14.502 -8.678 1.00 92.38 119 LEU A CA 1
ATOM 1000 C C . LEU A 1 119 ? 11.606 -15.914 -9.251 1.00 92.38 119 LEU A C 1
ATOM 1002 O O . LEU A 1 119 ? 11.556 -16.112 -10.465 1.00 92.38 119 LEU A O 1
ATOM 1006 N N . ASN A 1 120 ? 11.552 -16.898 -8.361 1.00 93.94 120 ASN A N 1
ATOM 1007 C CA . ASN A 1 120 ? 11.162 -18.248 -8.740 1.00 93.94 120 ASN A CA 1
ATOM 1008 C C . ASN A 1 120 ? 9.632 -18.414 -8.674 1.00 93.94 120 ASN A C 1
ATOM 1010 O O . ASN A 1 120 ? 8.921 -17.604 -8.077 1.00 93.94 120 ASN A O 1
ATOM 1014 N N . TYR A 1 121 ? 9.127 -19.502 -9.262 1.00 95.06 121 TYR A N 1
ATOM 1015 C CA . TYR A 1 121 ? 7.692 -19.803 -9.301 1.00 95.06 121 TYR A CA 1
ATOM 1016 C C . TYR A 1 121 ? 7.039 -19.811 -7.909 1.00 95.06 121 TYR A C 1
ATOM 1018 O O . TYR A 1 121 ? 5.960 -19.254 -7.728 1.00 95.06 121 TYR A O 1
ATOM 1026 N N . GLN A 1 122 ? 7.716 -20.385 -6.911 1.00 95.12 122 GLN A N 1
ATOM 1027 C CA . GLN A 1 122 ? 7.200 -20.473 -5.545 1.00 95.12 122 GLN A CA 1
ATOM 1028 C C . GLN A 1 122 ? 7.080 -19.088 -4.889 1.00 95.12 122 GLN A C 1
ATOM 1030 O O . GLN A 1 122 ? 6.126 -18.829 -4.159 1.00 95.12 122 GLN A O 1
ATOM 1035 N N . GLN A 1 123 ? 8.020 -18.181 -5.158 1.00 95.06 123 GLN A N 1
ATOM 1036 C CA . GLN A 1 123 ? 7.966 -16.801 -4.674 1.00 95.06 123 GLN A CA 1
ATOM 1037 C C . GLN A 1 123 ? 6.839 -16.011 -5.340 1.00 95.06 123 GLN A C 1
ATOM 1039 O O . GLN A 1 123 ? 6.114 -15.293 -4.651 1.00 95.06 123 GLN A O 1
ATOM 1044 N N . GLU A 1 124 ? 6.650 -16.171 -6.653 1.00 95.94 124 GLU A N 1
ATOM 1045 C CA . GLU A 1 124 ? 5.517 -15.563 -7.358 1.00 95.94 124 GLU A CA 1
ATOM 1046 C C . GLU A 1 124 ? 4.173 -16.059 -6.818 1.00 95.94 124 GLU A C 1
ATOM 1048 O O . GLU A 1 124 ? 3.279 -15.251 -6.574 1.00 95.94 124 GLU A O 1
ATOM 1053 N N . GLU A 1 125 ? 4.025 -17.369 -6.608 1.00 97.06 125 GLU A N 1
ATOM 1054 C CA . GLU A 1 125 ? 2.799 -17.979 -6.084 1.00 97.06 125 GLU A CA 1
ATOM 1055 C C . GLU A 1 125 ? 2.522 -17.560 -4.633 1.00 97.06 125 GLU A C 1
ATOM 1057 O O . GLU A 1 125 ? 1.383 -17.246 -4.278 1.00 97.06 125 GLU A O 1
ATOM 1062 N N . SER A 1 126 ? 3.567 -17.487 -3.804 1.00 97.00 126 SER A N 1
ATOM 1063 C CA . SER A 1 126 ? 3.478 -16.982 -2.431 1.00 97.00 126 SER A CA 1
ATOM 1064 C C . SER A 1 126 ? 2.983 -15.534 -2.405 1.00 97.00 126 SER A C 1
ATOM 1066 O O . SER A 1 126 ? 2.031 -15.215 -1.690 1.00 97.00 126 SER A O 1
ATOM 1068 N N . LEU A 1 127 ? 3.566 -14.667 -3.242 1.00 97.56 127 LEU A N 1
ATOM 1069 C CA . LEU A 1 127 ? 3.164 -13.265 -3.374 1.00 97.56 127 LEU A CA 1
ATOM 1070 C C . LEU A 1 127 ? 1.753 -13.100 -3.953 1.00 97.56 127 LEU A C 1
ATOM 1072 O O . LEU A 1 127 ? 1.006 -12.230 -3.506 1.00 97.56 127 LEU A O 1
ATOM 1076 N N . GLU A 1 128 ? 1.370 -13.931 -4.923 1.00 98.06 128 GLU A N 1
ATOM 1077 C CA . GLU A 1 128 ? 0.006 -13.970 -5.457 1.00 98.06 128 GLU A CA 1
ATOM 1078 C C . GLU A 1 128 ? -0.996 -14.316 -4.347 1.00 98.06 128 GLU A C 1
ATOM 1080 O O . GLU A 1 128 ? -1.957 -13.576 -4.138 1.00 98.06 128 GLU A O 1
ATOM 1085 N N . SER A 1 129 ? -0.721 -15.380 -3.589 1.00 98.38 129 SER A N 1
ATOM 1086 C CA . SER A 1 129 ? -1.595 -15.881 -2.525 1.00 98.38 129 SER A CA 1
ATOM 1087 C C . SER A 1 129 ? -1.741 -14.880 -1.380 1.00 98.38 129 SER A C 1
ATOM 1089 O O . SER A 1 129 ? -2.857 -14.580 -0.951 1.00 98.38 129 SER A O 1
ATOM 1091 N N . ILE A 1 130 ? -0.631 -14.315 -0.887 1.00 98.44 130 ILE A N 1
ATOM 1092 C CA . ILE A 1 130 ? -0.686 -13.336 0.208 1.00 98.44 130 ILE A CA 1
ATOM 1093 C C . ILE A 1 130 ? -1.287 -12.004 -0.247 1.00 98.44 130 ILE A C 1
ATOM 1095 O O . ILE A 1 130 ? -2.042 -11.382 0.504 1.00 98.44 130 ILE A O 1
ATOM 1099 N N . GLY A 1 131 ? -1.006 -11.584 -1.486 1.00 98.31 131 GLY A N 1
ATOM 1100 C CA . GLY A 1 131 ? -1.596 -10.394 -2.088 1.00 98.31 131 GLY A CA 1
ATOM 1101 C C . GLY A 1 131 ? -3.114 -10.521 -2.209 1.00 98.31 131 GLY A C 1
ATOM 1102 O O . GLY A 1 131 ? -3.838 -9.594 -1.842 1.00 98.31 131 GLY A O 1
ATOM 1103 N N . GLU A 1 132 ? -3.605 -11.681 -2.652 1.00 98.50 132 GLU A N 1
ATOM 1104 C CA . GLU A 1 132 ? -5.035 -11.981 -2.715 1.00 98.50 132 GLU A CA 1
ATOM 1105 C C . GLU A 1 132 ? -5.663 -12.005 -1.319 1.00 98.50 132 GLU A C 1
ATOM 1107 O O . GLU A 1 132 ? -6.657 -11.313 -1.087 1.00 98.50 132 GLU A O 1
ATOM 1112 N N . ALA A 1 133 ? -5.056 -12.727 -0.372 1.00 98.69 133 ALA A N 1
ATOM 1113 C CA . ALA A 1 133 ? -5.548 -12.827 0.998 1.00 98.69 133 ALA A CA 1
ATOM 1114 C C . ALA A 1 133 ? -5.662 -11.448 1.668 1.00 98.69 133 ALA A C 1
ATOM 1116 O O . ALA A 1 133 ? -6.695 -11.130 2.258 1.00 98.69 133 ALA A O 1
ATOM 1117 N N . TYR A 1 134 ? -4.639 -10.595 1.539 1.00 98.69 134 TYR A N 1
ATOM 1118 C CA . TYR A 1 134 ? -4.679 -9.224 2.050 1.00 98.69 134 TYR A CA 1
ATOM 1119 C C . TYR A 1 134 ? -5.765 -8.395 1.360 1.00 98.69 134 TYR A C 1
ATOM 1121 O O . TYR A 1 134 ? -6.560 -7.726 2.029 1.00 98.69 134 TYR A O 1
ATOM 1129 N N . HIS A 1 135 ? -5.801 -8.416 0.022 1.00 98.19 135 HIS A N 1
ATOM 1130 C CA . HIS A 1 135 ? -6.749 -7.624 -0.753 1.00 98.19 135 HIS A CA 1
ATOM 1131 C C . HIS A 1 135 ? -8.194 -7.986 -0.397 1.00 98.19 135 HIS A C 1
ATOM 1133 O O . HIS A 1 135 ? -9.013 -7.095 -0.149 1.00 98.19 135 HIS A O 1
ATOM 1139 N N . GLU A 1 136 ? -8.495 -9.282 -0.355 1.00 98.31 136 GLU A N 1
ATOM 1140 C CA . GLU A 1 136 ? -9.829 -9.800 -0.094 1.00 98.31 136 GLU A CA 1
ATOM 1141 C C . GLU A 1 136 ? -10.242 -9.598 1.362 1.00 98.31 136 GLU A C 1
ATOM 1143 O O . GLU A 1 136 ? -11.335 -9.089 1.608 1.00 98.31 136 GLU A O 1
ATOM 1148 N N . HIS A 1 137 ? -9.356 -9.863 2.327 1.00 98.69 137 HIS A N 1
ATOM 1149 C CA . HIS A 1 137 ? -9.625 -9.579 3.740 1.00 98.69 137 HIS A CA 1
ATOM 1150 C C . HIS A 1 137 ? -9.949 -8.100 3.960 1.00 98.69 137 HIS A C 1
ATOM 1152 O O . HIS A 1 137 ? -10.955 -7.757 4.582 1.00 98.69 137 HIS A O 1
ATOM 1158 N N . ARG A 1 138 ? -9.147 -7.198 3.379 1.00 98.44 138 ARG A N 1
ATOM 1159 C CA . ARG A 1 138 ? -9.403 -5.754 3.432 1.00 98.44 138 ARG A CA 1
ATOM 1160 C C . ARG A 1 138 ? -10.753 -5.398 2.807 1.00 98.44 138 ARG A C 1
ATOM 1162 O O . ARG A 1 138 ? -11.475 -4.573 3.366 1.00 98.44 138 ARG A O 1
ATOM 1169 N N . ARG A 1 139 ? -11.095 -5.995 1.659 1.00 98.00 139 ARG A N 1
ATOM 1170 C CA . ARG A 1 139 ? -12.370 -5.762 0.964 1.00 98.00 139 ARG A CA 1
ATOM 1171 C C . ARG A 1 139 ? -13.555 -6.199 1.821 1.00 98.00 139 ARG A C 1
ATOM 1173 O O . ARG A 1 139 ? -14.484 -5.415 1.995 1.00 98.00 139 ARG A O 1
ATOM 1180 N N . GLN A 1 140 ? -13.508 -7.405 2.380 1.00 98.44 140 GLN A N 1
ATOM 1181 C CA . GLN A 1 140 ? -14.563 -7.941 3.242 1.00 98.44 140 GLN A CA 1
ATOM 1182 C C . GLN A 1 140 ? -14.712 -7.127 4.522 1.00 98.44 140 GLN A C 1
ATOM 1184 O O . GLN A 1 140 ? -15.825 -6.770 4.893 1.00 98.44 140 GLN A O 1
ATOM 1189 N N . LEU A 1 141 ? -13.599 -6.733 5.140 1.00 98.56 141 LEU A N 1
ATOM 1190 C CA . LEU A 1 141 ? -13.612 -5.868 6.313 1.00 98.56 141 LEU A CA 1
ATOM 1191 C C . LEU A 1 141 ? -14.258 -4.507 6.012 1.00 98.56 141 LEU A C 1
ATOM 1193 O O . LEU A 1 141 ? -15.081 -4.022 6.783 1.00 98.56 141 LEU A O 1
ATOM 1197 N N . MET A 1 142 ? -13.929 -3.893 4.872 1.00 98.31 142 MET A N 1
ATOM 1198 C CA . MET A 1 142 ? -14.549 -2.637 4.438 1.00 98.31 142 MET A CA 1
ATOM 1199 C C . MET A 1 142 ? -16.054 -2.771 4.199 1.00 98.31 142 MET A C 1
ATOM 1201 O O . MET A 1 142 ? -16.805 -1.888 4.610 1.00 98.31 142 MET A O 1
ATOM 1205 N N . LEU A 1 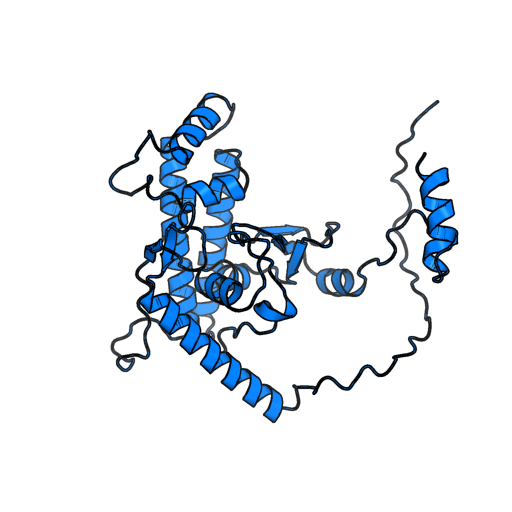143 ? -16.490 -3.855 3.550 1.00 98.19 143 LEU A N 1
ATOM 1206 C CA . LEU A 1 143 ? -17.909 -4.142 3.324 1.00 98.19 143 LEU A CA 1
ATOM 1207 C C . LEU A 1 143 ? -18.639 -4.386 4.648 1.00 98.19 143 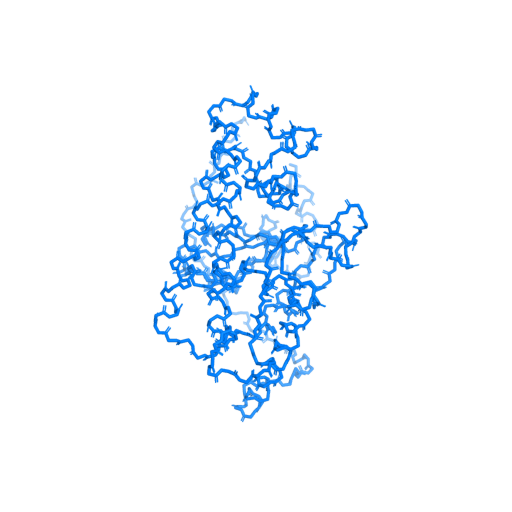LEU A C 1
ATOM 1209 O O . LEU A 1 143 ? -19.677 -3.776 4.884 1.00 98.19 143 LEU A O 1
ATOM 1213 N N . GLY A 1 144 ? -18.055 -5.194 5.534 1.00 98.06 144 GLY A N 1
ATOM 1214 C CA . GLY A 1 144 ? -18.608 -5.512 6.846 1.00 98.06 144 GLY A CA 1
ATOM 1215 C C . GLY A 1 144 ? -18.735 -4.291 7.754 1.00 98.06 144 GLY A C 1
ATOM 1216 O O . GLY A 1 144 ? -19.756 -4.118 8.409 1.00 98.06 144 GLY A O 1
ATOM 1217 N N . MET A 1 145 ? -17.745 -3.395 7.767 1.00 98.19 145 MET A N 1
ATOM 1218 C CA . MET A 1 145 ? -17.843 -2.133 8.516 1.00 98.19 145 MET A CA 1
ATOM 1219 C C . MET A 1 145 ? -18.655 -1.057 7.774 1.00 98.19 145 MET A C 1
ATOM 1221 O O . MET A 1 145 ? -18.979 -0.027 8.359 1.00 98.19 145 MET A O 1
ATOM 1225 N N . GLN A 1 146 ? -18.936 -1.239 6.480 1.00 98.00 146 GLN A N 1
ATOM 1226 C CA . GLN A 1 146 ? -19.419 -0.195 5.565 1.00 98.00 146 GLN A CA 1
ATOM 1227 C C . GLN A 1 146 ? -18.557 1.084 5.610 1.00 98.00 146 GLN A C 1
ATOM 1229 O O . GLN A 1 146 ? -19.052 2.215 5.632 1.00 98.00 146 GLN A O 1
ATOM 1234 N N . LEU A 1 147 ? -17.233 0.908 5.642 1.00 97.44 147 LEU A N 1
ATOM 1235 C CA . LEU A 1 147 ? -16.253 1.992 5.693 1.00 97.44 147 LEU A CA 1
ATOM 1236 C C . LEU A 1 147 ? -15.354 1.990 4.454 1.00 97.44 147 LEU A C 1
ATOM 1238 O O . LEU A 1 147 ? -14.877 0.955 3.996 1.00 97.44 147 LEU A O 1
ATOM 1242 N N . GLY A 1 148 ? -15.079 3.185 3.929 1.00 96.25 148 GLY A N 1
ATOM 1243 C CA . GLY A 1 148 ? -14.118 3.377 2.843 1.00 96.25 148 GLY A CA 1
ATOM 1244 C C . GLY A 1 148 ? -12.658 3.296 3.306 1.00 96.25 148 GLY A C 1
ATOM 1245 O O . GLY A 1 148 ? -12.359 3.420 4.497 1.00 96.25 148 GLY A O 1
ATOM 1246 N N . LEU A 1 149 ? -11.740 3.195 2.336 1.00 95.88 149 LEU A N 1
ATOM 1247 C CA . LEU A 1 149 ? -10.291 3.039 2.547 1.00 95.88 149 LEU A CA 1
ATOM 1248 C C . LEU A 1 149 ? -9.722 4.009 3.589 1.00 95.88 149 LEU A C 1
ATOM 1250 O O . LEU A 1 149 ? -9.014 3.584 4.493 1.00 95.88 149 LEU A O 1
ATOM 1254 N N . THR A 1 150 ? -10.055 5.299 3.514 1.00 95.12 150 THR A N 1
ATOM 1255 C CA . THR A 1 150 ? -9.503 6.308 4.430 1.00 95.12 150 THR A CA 1
ATOM 1256 C C . THR A 1 150 ? -9.778 5.983 5.896 1.00 95.12 150 THR A C 1
ATOM 1258 O O . THR A 1 150 ? -8.877 6.082 6.726 1.00 95.12 150 THR A O 1
ATOM 1261 N N . LYS A 1 151 ? -11.009 5.579 6.229 1.00 97.00 151 LYS A N 1
ATOM 1262 C CA . LYS A 1 151 ? -11.379 5.247 7.611 1.00 97.00 151 LYS A CA 1
ATOM 1263 C C . LYS A 1 151 ? -10.734 3.928 8.042 1.00 97.00 151 LYS A C 1
ATOM 1265 O O . LYS A 1 151 ? -10.183 3.866 9.136 1.00 97.00 151 LYS A O 1
ATOM 1270 N N . THR A 1 152 ? -10.706 2.932 7.158 1.00 98.00 152 THR A N 1
ATOM 1271 C CA . THR A 1 152 ? -10.031 1.650 7.407 1.00 98.00 152 THR A CA 1
ATOM 1272 C C . THR A 1 152 ? -8.538 1.832 7.676 1.00 98.00 152 THR A C 1
ATOM 1274 O O . THR A 1 152 ? -8.030 1.295 8.653 1.00 98.00 152 THR A O 1
ATOM 1277 N N . TYR A 1 153 ? -7.829 2.644 6.885 1.00 97.50 153 TYR A N 1
ATOM 1278 C CA . TYR A 1 153 ? -6.399 2.887 7.099 1.00 97.50 153 TYR A CA 1
ATOM 1279 C C . TYR A 1 153 ? -6.114 3.799 8.303 1.00 97.50 153 TYR A C 1
ATOM 1281 O O . TYR A 1 153 ? -5.080 3.652 8.951 1.00 97.50 153 TYR A O 1
ATOM 1289 N N . ASN A 1 154 ? -7.033 4.696 8.677 1.00 96.75 154 ASN A N 1
ATOM 1290 C CA . ASN A 1 154 ? -6.912 5.419 9.947 1.00 96.75 154 ASN A CA 1
ATOM 1291 C C . ASN A 1 154 ? -6.978 4.465 11.151 1.00 96.75 154 ASN A C 1
ATOM 1293 O O . ASN A 1 154 ? -6.200 4.628 12.086 1.00 96.75 154 ASN A O 1
ATOM 1297 N N . LEU A 1 155 ? -7.852 3.452 11.112 1.00 97.75 155 LEU A N 1
ATOM 1298 C CA . LEU A 1 155 ? -7.892 2.385 12.121 1.00 97.75 155 LEU A CA 1
ATOM 1299 C C . LEU A 1 155 ? -6.640 1.501 12.042 1.00 97.75 155 LEU A C 1
ATOM 1301 O O . LEU A 1 155 ? -6.012 1.228 13.062 1.00 97.75 155 LEU A O 1
ATOM 1305 N N . PHE A 1 156 ? -6.208 1.130 10.833 1.00 97.88 156 PHE A N 1
ATOM 1306 C CA . PHE A 1 156 ? -4.980 0.364 10.604 1.00 97.88 156 PHE A CA 1
ATOM 1307 C C . PHE A 1 156 ? -3.751 1.035 11.231 1.00 97.88 156 PHE A C 1
ATOM 1309 O O . PHE A 1 156 ? -2.936 0.349 11.837 1.00 97.88 156 PHE A O 1
ATOM 1316 N N . HIS A 1 157 ? -3.639 2.362 11.171 1.00 96.75 157 HIS A N 1
ATOM 1317 C CA . HIS A 1 157 ? -2.532 3.101 11.784 1.00 96.75 157 HIS A CA 1
ATOM 1318 C C . HIS A 1 157 ? -2.805 3.596 13.218 1.00 96.75 157 HIS A C 1
ATOM 1320 O O . HIS A 1 157 ? -1.940 4.264 13.780 1.00 96.75 157 HIS A O 1
ATOM 1326 N N . SER A 1 158 ? -3.943 3.257 13.837 1.00 96.06 158 SER A N 1
ATOM 1327 C CA . SER A 1 158 ? -4.221 3.603 15.239 1.00 96.06 158 SER A CA 1
ATOM 1328 C C . SER A 1 158 ? -3.550 2.622 16.209 1.00 96.06 158 SER A C 1
ATOM 1330 O O . SER A 1 158 ? -3.868 1.429 16.224 1.00 96.06 158 SER A O 1
ATOM 1332 N N . ASN A 1 159 ? -2.652 3.128 17.057 1.00 95.31 159 ASN A N 1
ATOM 1333 C CA . ASN A 1 159 ? -2.009 2.357 18.131 1.00 95.31 159 ASN A CA 1
ATOM 1334 C C . ASN A 1 159 ? -2.942 2.070 19.319 1.00 95.31 159 ASN A C 1
ATOM 1336 O O . ASN A 1 159 ? -2.569 1.327 20.222 1.00 95.31 159 ASN A O 1
ATOM 1340 N N . ALA A 1 160 ? -4.161 2.612 19.299 1.00 96.25 160 ALA A N 1
ATOM 1341 C CA . ALA A 1 160 ? -5.204 2.304 20.267 1.00 96.25 160 ALA A CA 1
ATOM 1342 C C . ALA A 1 160 ? -5.739 0.874 20.133 1.00 96.25 160 ALA A C 1
ATOM 1344 O O . ALA A 1 160 ? -6.400 0.397 21.046 1.00 96.25 160 ALA A O 1
ATOM 1345 N N . ILE A 1 161 ? -5.481 0.208 19.005 1.00 95.56 161 ILE A N 1
ATOM 1346 C CA . ILE A 1 161 ? -5.876 -1.178 18.756 1.00 95.56 161 ILE A CA 1
ATOM 1347 C C . ILE A 1 161 ? -4.617 -2.035 18.828 1.00 95.56 161 ILE A C 1
ATOM 1349 O O . ILE A 1 161 ? -3.742 -1.917 17.969 1.00 95.56 161 ILE A O 1
ATOM 1353 N N . THR A 1 162 ? -4.525 -2.907 19.824 1.00 93.88 162 THR A N 1
ATOM 1354 C CA . THR A 1 162 ? -3.439 -3.886 19.975 1.00 93.88 162 THR A CA 1
ATOM 1355 C C . THR A 1 162 ? -4.025 -5.267 20.233 1.00 93.88 162 THR A C 1
ATOM 1357 O O . THR A 1 162 ? -5.218 -5.399 20.491 1.00 93.88 162 THR A O 1
ATOM 1360 N N . VAL A 1 163 ? -3.192 -6.306 20.166 1.00 89.44 163 VAL A N 1
ATOM 1361 C CA . VAL A 1 163 ? -3.627 -7.675 20.486 1.00 89.44 163 VAL A CA 1
ATOM 1362 C C . VAL A 1 163 ? -4.029 -7.792 21.963 1.00 89.44 163 VAL A C 1
ATOM 1364 O O . VAL A 1 163 ? -4.895 -8.586 22.307 1.00 89.44 163 VAL A O 1
ATOM 1367 N N . GLN A 1 164 ? -3.410 -6.994 22.835 1.00 89.75 164 GLN A N 1
ATOM 1368 C CA . GLN A 1 164 ? -3.604 -7.053 24.282 1.00 89.75 164 GLN A CA 1
ATOM 1369 C C . GLN A 1 164 ? -4.765 -6.183 24.765 1.00 89.75 164 GLN A C 1
ATOM 1371 O O . GLN A 1 164 ? -5.435 -6.539 25.730 1.00 89.75 164 GLN A O 1
ATOM 1376 N N . ALA A 1 165 ? -4.973 -5.022 24.142 1.00 91.62 165 ALA A N 1
ATOM 1377 C CA . ALA A 1 165 ? -5.958 -4.050 24.593 1.00 91.62 165 ALA A CA 1
ATOM 1378 C C . ALA A 1 165 ? -6.464 -3.152 23.459 1.00 91.62 165 ALA A C 1
ATOM 1380 O O . ALA A 1 165 ? -5.744 -2.846 22.501 1.00 91.62 165 ALA A O 1
ATOM 1381 N N . VAL A 1 166 ? -7.691 -2.664 23.637 1.00 95.12 166 VAL A N 1
ATOM 1382 C CA . VAL A 1 166 ? -8.303 -1.616 22.821 1.00 95.12 166 VAL A CA 1
ATOM 1383 C C . VAL A 1 166 ? -8.573 -0.403 23.706 1.00 95.12 166 VAL A C 1
ATOM 1385 O O . VAL A 1 166 ? -9.237 -0.510 24.733 1.00 95.12 166 VAL A O 1
ATOM 1388 N N . ASN A 1 167 ? -8.064 0.766 23.322 1.00 95.75 167 ASN A N 1
ATOM 1389 C CA . ASN A 1 167 ? -8.412 2.021 23.978 1.00 95.75 167 ASN A CA 1
ATOM 1390 C C . ASN A 1 167 ? -9.669 2.618 23.334 1.00 95.75 167 ASN A C 1
ATOM 1392 O O . ASN A 1 167 ? -9.594 3.345 22.344 1.00 95.75 167 ASN A O 1
ATOM 1396 N N . GLU A 1 168 ? -10.823 2.350 23.938 1.00 92.88 168 GLU A N 1
ATOM 1397 C CA . GLU A 1 168 ? -12.135 2.830 23.478 1.00 92.88 168 GLU A CA 1
ATOM 1398 C C . GLU A 1 168 ? -12.273 4.359 23.471 1.00 92.88 168 GLU A C 1
ATOM 1400 O O . GLU A 1 168 ? -13.108 4.904 22.752 1.00 92.88 168 GLU A O 1
ATOM 1405 N N . LYS A 1 169 ? -11.444 5.073 24.244 1.00 93.00 169 LYS A N 1
ATOM 1406 C CA . LYS A 1 169 ? -11.457 6.543 24.293 1.00 93.00 169 LYS A CA 1
ATOM 1407 C C . LYS A 1 169 ? -10.705 7.183 23.125 1.00 93.00 169 LYS A C 1
ATOM 1409 O O . LYS A 1 169 ? -10.782 8.401 22.962 1.00 93.00 169 LYS A O 1
ATOM 1414 N N . ASP A 1 170 ? -9.968 6.404 22.330 1.00 95.56 170 ASP A N 1
ATOM 1415 C CA . ASP A 1 170 ? -9.313 6.918 21.129 1.00 95.56 170 ASP A CA 1
ATOM 1416 C C . ASP A 1 170 ? -10.336 7.451 20.122 1.00 95.56 170 ASP A C 1
ATOM 1418 O O . ASP A 1 170 ? -11.410 6.884 19.916 1.00 95.56 170 ASP A O 1
ATOM 1422 N N . LYS A 1 171 ? -9.973 8.534 19.432 1.00 94.75 171 LYS A N 1
ATOM 1423 C CA . LYS A 1 171 ? -10.853 9.204 18.472 1.00 94.75 171 LYS A CA 1
ATOM 1424 C C . LYS A 1 171 ? -11.292 8.276 17.337 1.00 94.75 171 LYS A C 1
ATOM 1426 O O . LYS A 1 171 ? -12.439 8.379 16.905 1.00 94.75 171 LYS A O 1
ATOM 1431 N N . GLN A 1 172 ? -10.402 7.428 16.813 1.00 95.31 172 GLN A N 1
ATOM 1432 C CA . GLN A 1 172 ? -10.742 6.537 15.697 1.00 95.31 172 GLN A CA 1
ATOM 1433 C C . GLN A 1 172 ? -11.601 5.369 16.181 1.00 95.31 172 GLN A C 1
ATOM 1435 O O . GLN A 1 172 ? -12.591 5.041 15.530 1.00 95.31 172 GLN A O 1
ATOM 1440 N N . VAL A 1 173 ? -11.265 4.794 17.338 1.00 96.69 173 VAL A N 1
ATOM 1441 C CA . VAL A 1 173 ? -12.003 3.672 17.938 1.00 96.69 173 VAL A CA 1
ATOM 1442 C C . VAL A 1 173 ? -13.417 4.090 18.350 1.00 96.69 173 VAL A C 1
ATOM 1444 O O . VAL A 1 173 ? -14.386 3.458 17.936 1.00 96.69 173 VAL A O 1
ATOM 1447 N N . ALA A 1 174 ? -13.567 5.212 19.059 1.00 97.12 174 ALA A N 1
ATOM 1448 C CA . ALA A 1 174 ? -14.875 5.747 19.436 1.00 97.12 174 ALA A CA 1
ATOM 1449 C C . ALA A 1 174 ? -15.735 6.101 18.209 1.00 97.12 174 ALA A C 1
ATOM 1451 O O . ALA A 1 174 ? -16.954 5.907 18.207 1.00 97.12 174 ALA A O 1
ATOM 1452 N N . ALA A 1 175 ? -15.112 6.618 17.141 1.00 97.38 175 ALA A N 1
ATOM 1453 C CA . ALA A 1 175 ? -15.808 6.901 15.889 1.00 97.38 175 ALA A CA 1
ATOM 1454 C C . ALA A 1 175 ? -16.265 5.623 15.170 1.00 97.38 175 ALA A C 1
ATOM 1456 O O . ALA A 1 175 ? -17.344 5.638 14.576 1.00 97.38 175 ALA A O 1
ATOM 1457 N N . LEU A 1 176 ? -15.477 4.543 15.229 1.00 97.69 176 LEU A N 1
ATOM 1458 C CA . LEU A 1 176 ? -15.861 3.229 14.713 1.00 97.69 176 LEU A CA 1
ATOM 1459 C C . LEU A 1 176 ? -17.057 2.672 15.488 1.00 97.69 176 LEU A C 1
ATOM 1461 O O . LEU A 1 176 ? -18.065 2.375 14.859 1.00 97.69 176 LEU A O 1
ATOM 1465 N N . GLN A 1 177 ? -16.985 2.611 16.822 1.00 97.25 177 GLN A N 1
ATOM 1466 C CA . GLN A 1 177 ? -18.083 2.107 17.660 1.00 97.25 177 GLN A CA 1
ATOM 1467 C C . GLN A 1 177 ? -19.394 2.834 17.341 1.00 97.25 177 GLN A C 1
ATOM 1469 O O . GLN A 1 177 ? -20.376 2.224 16.932 1.00 97.25 177 GLN A O 1
ATOM 1474 N N . LYS A 1 178 ? -19.368 4.172 17.386 1.00 97.50 178 LYS A N 1
ATOM 1475 C CA . LYS A 1 178 ? -20.538 5.004 17.080 1.00 97.50 178 LYS A CA 1
ATOM 1476 C C . LYS A 1 178 ? -21.072 4.798 15.659 1.00 97.50 178 LYS A C 1
ATOM 1478 O O . LYS A 1 178 ? -22.258 5.018 15.423 1.00 97.50 178 LYS A O 1
ATOM 1483 N N . HIS A 1 179 ? -20.206 4.487 14.693 1.00 97.62 179 HIS A N 1
ATOM 1484 C CA . HIS A 1 179 ? -20.615 4.195 13.318 1.00 97.62 179 HIS A CA 1
ATOM 1485 C C . HIS A 1 179 ? -21.335 2.848 13.235 1.00 97.62 179 HIS A C 1
ATOM 1487 O O . HIS A 1 179 ? -22.410 2.796 12.640 1.00 97.62 179 HIS A O 1
ATOM 1493 N N . LEU A 1 180 ? -20.784 1.805 13.860 1.00 97.44 180 LEU A N 1
ATOM 1494 C CA . LEU A 1 180 ? -21.378 0.466 13.883 1.00 97.44 180 LEU A CA 1
ATOM 1495 C C . LEU A 1 180 ? -22.720 0.461 14.630 1.00 97.44 180 LEU A C 1
ATOM 1497 O O . LEU A 1 180 ? -23.695 -0.067 14.115 1.00 97.44 180 LEU A O 1
ATOM 1501 N N . ASP A 1 181 ? -22.826 1.164 15.762 1.00 97.06 181 ASP A N 1
ATOM 1502 C CA . ASP A 1 181 ? -24.081 1.261 16.530 1.00 97.06 181 ASP A CA 1
ATOM 1503 C C . ASP A 1 181 ? -25.226 1.917 15.739 1.00 97.06 181 ASP A C 1
ATOM 1505 O O . ASP A 1 181 ? -26.405 1.691 16.010 1.00 97.06 181 ASP A O 1
ATOM 1509 N N . LYS A 1 182 ? -24.888 2.792 14.786 1.00 97.50 182 LYS A N 1
ATOM 1510 C CA . LYS A 1 182 ? -25.859 3.576 14.008 1.00 97.50 182 LYS A CA 1
ATOM 1511 C C . LYS A 1 182 ? -26.194 2.972 12.655 1.00 97.50 182 LYS A C 1
ATOM 1513 O O . LYS A 1 182 ? -27.201 3.362 12.064 1.00 97.50 182 LYS A O 1
ATOM 1518 N N . THR A 1 183 ? -25.332 2.112 12.129 1.00 97.00 183 THR A N 1
ATOM 1519 C CA . THR A 1 183 ? -25.430 1.633 10.753 1.00 97.00 183 THR A C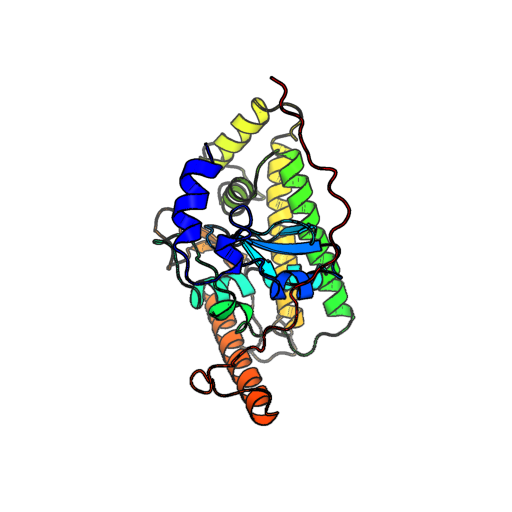A 1
ATOM 1520 C C . THR A 1 183 ? -25.982 0.221 10.761 1.00 97.00 183 THR A C 1
ATOM 1522 O O . THR A 1 183 ? -25.414 -0.686 11.352 1.00 97.00 183 THR A O 1
ATOM 1525 N N . VAL A 1 184 ? -27.110 0.025 10.090 1.00 95.88 184 VAL A N 1
ATOM 1526 C CA . VAL A 1 184 ? -27.710 -1.303 9.943 1.00 95.88 184 VAL A CA 1
ATOM 1527 C C . VAL A 1 184 ? -26.851 -2.187 9.037 1.00 95.88 184 VAL A C 1
ATOM 1529 O O . VAL A 1 184 ? -26.266 -1.707 8.064 1.00 95.88 184 VAL A O 1
ATOM 1532 N N . ASN A 1 185 ? -26.839 -3.492 9.323 1.00 95.44 185 ASN A N 1
ATOM 1533 C CA . ASN A 1 185 ? -26.096 -4.512 8.574 1.00 95.44 185 ASN A CA 1
ATOM 1534 C C . ASN A 1 185 ? -24.574 -4.289 8.560 1.00 95.44 185 ASN A C 1
ATOM 1536 O O . ASN A 1 185 ? -23.927 -4.477 7.527 1.00 95.44 185 ASN A O 1
ATOM 1540 N N . THR A 1 186 ? -24.002 -3.866 9.687 1.00 97.50 186 THR A N 1
ATOM 1541 C CA . THR A 1 186 ? -22.552 -3.910 9.901 1.00 97.50 186 THR A CA 1
ATOM 1542 C C . THR A 1 186 ? -22.158 -5.091 10.778 1.00 97.50 186 THR A C 1
ATOM 1544 O O . THR A 1 186 ? -22.974 -5.613 11.535 1.00 97.50 186 THR A O 1
ATOM 1547 N N . ILE A 1 187 ? -20.892 -5.489 10.693 1.00 98.06 187 ILE A N 1
ATOM 1548 C CA . ILE A 1 187 ? -20.279 -6.435 11.633 1.00 98.06 187 ILE A CA 1
ATOM 1549 C C . ILE A 1 187 ? -20.229 -5.853 13.052 1.00 98.06 187 ILE A C 1
ATOM 1551 O O . ILE A 1 187 ? -20.339 -4.637 13.245 1.00 98.06 187 ILE A O 1
ATOM 1555 N N . SER A 1 188 ? -20.043 -6.721 14.042 1.00 98.00 188 SER A N 1
ATOM 1556 C CA . SER A 1 188 ? -19.850 -6.306 15.431 1.00 98.00 188 SER A CA 1
ATOM 1557 C C . SER A 1 188 ? -18.541 -5.532 15.621 1.00 98.00 188 SER A C 1
ATOM 1559 O O . SER A 1 188 ? -17.612 -5.605 14.810 1.00 98.00 188 SER A O 1
ATOM 1561 N N . PHE A 1 189 ? -18.453 -4.783 16.723 1.00 97.25 189 PHE A N 1
ATOM 1562 C CA . PHE A 1 189 ? -17.234 -4.060 17.076 1.00 97.25 189 PHE A CA 1
ATOM 1563 C C . PHE A 1 189 ? -16.034 -5.001 17.246 1.00 97.25 189 PHE A C 1
ATOM 1565 O O . PHE A 1 189 ? -14.974 -4.734 16.683 1.00 97.25 189 PHE A O 1
ATOM 1572 N N . ASP A 1 190 ? -16.215 -6.137 17.920 1.00 96.94 190 ASP A N 1
ATOM 1573 C CA . ASP A 1 190 ? -15.146 -7.118 18.127 1.00 96.94 190 ASP A CA 1
ATOM 1574 C C . ASP A 1 190 ? -14.652 -7.712 16.802 1.00 96.94 190 ASP A C 1
ATOM 1576 O O . ASP A 1 190 ? -13.445 -7.774 16.566 1.00 96.94 190 ASP A O 1
ATOM 1580 N N . GLU A 1 191 ? -15.561 -8.069 15.888 1.00 98.00 191 GLU A N 1
ATOM 1581 C CA . GLU A 1 191 ? -15.199 -8.540 14.543 1.00 98.00 191 GLU A CA 1
ATOM 1582 C C . GLU A 1 191 ? -14.430 -7.475 13.752 1.00 98.00 191 GLU A C 1
ATOM 1584 O O . GLU A 1 191 ? -13.460 -7.797 13.063 1.00 98.00 191 GLU A O 1
ATOM 1589 N N . ALA A 1 192 ? -14.809 -6.199 13.874 1.00 98.19 192 ALA A N 1
ATOM 1590 C CA . ALA A 1 192 ? -14.090 -5.101 13.237 1.00 98.19 192 ALA A CA 1
ATOM 1591 C C . ALA A 1 192 ? -12.668 -4.942 13.803 1.00 98.19 192 ALA A C 1
ATOM 1593 O O . ALA A 1 192 ? -11.712 -4.799 13.036 1.00 98.19 192 ALA A O 1
ATOM 1594 N N . ILE A 1 193 ? -12.504 -5.013 15.129 1.00 98.25 193 ILE A N 1
ATOM 1595 C CA . ILE A 1 193 ? -11.193 -4.956 15.792 1.00 98.25 193 ILE A CA 1
ATOM 1596 C C . ILE A 1 193 ? -10.309 -6.130 15.360 1.00 98.25 193 ILE A C 1
ATOM 1598 O O . ILE A 1 193 ? -9.172 -5.912 14.930 1.00 98.25 193 ILE A O 1
ATOM 1602 N N . GLN A 1 194 ? -10.830 -7.360 15.408 1.00 98.31 194 GLN A N 1
ATOM 1603 C CA . GLN A 1 194 ? -10.101 -8.548 14.955 1.00 98.31 194 GLN A CA 1
ATOM 1604 C C . GLN A 1 194 ? -9.760 -8.460 13.466 1.00 98.31 194 GLN A C 1
ATOM 1606 O O . GLN A 1 194 ? -8.649 -8.798 13.057 1.00 98.31 194 GLN A O 1
ATOM 1611 N N . GLY A 1 195 ? -10.665 -7.910 12.656 1.00 98.56 195 GLY A N 1
ATOM 1612 C CA . GLY A 1 195 ? -10.425 -7.630 11.249 1.00 98.56 195 GLY A CA 1
ATOM 1613 C C . GLY A 1 195 ? -9.243 -6.686 11.024 1.00 98.56 195 GLY A C 1
ATOM 1614 O O . GLY A 1 195 ? -8.396 -6.964 10.174 1.00 98.56 195 GLY A O 1
ATOM 1615 N N . ILE A 1 196 ? -9.132 -5.600 11.796 1.00 98.56 196 ILE A N 1
ATOM 1616 C CA . ILE A 1 196 ? -8.000 -4.662 11.709 1.00 98.56 196 ILE A CA 1
ATOM 1617 C C . ILE A 1 196 ? -6.687 -5.321 12.151 1.00 98.56 196 ILE A C 1
ATOM 1619 O O . ILE A 1 196 ? -5.659 -5.125 11.498 1.00 98.56 196 ILE A O 1
ATOM 1623 N N . LEU A 1 197 ? -6.703 -6.123 13.220 1.00 98.56 197 LEU A N 1
ATOM 1624 C CA . LEU A 1 197 ? -5.525 -6.872 13.670 1.00 98.56 197 LEU A CA 1
ATOM 1625 C C . LEU A 1 197 ? -5.064 -7.877 12.608 1.00 98.56 197 LEU A C 1
ATOM 1627 O O . LEU A 1 197 ? -3.885 -7.888 12.248 1.00 98.56 197 LEU A O 1
ATOM 1631 N N . LYS A 1 198 ? -5.996 -8.642 12.031 1.00 98.69 198 LYS A N 1
ATOM 1632 C CA . LYS A 1 198 ? -5.700 -9.586 10.950 1.00 98.69 198 LYS A CA 1
ATOM 1633 C C . LYS A 1 198 ? -5.178 -8.883 9.699 1.00 98.69 198 LYS A C 1
ATOM 1635 O O . LYS A 1 198 ? -4.261 -9.378 9.051 1.00 98.69 198 LYS A O 1
ATOM 1640 N N . LEU A 1 199 ? -5.701 -7.697 9.383 1.00 98.62 199 LEU A N 1
ATOM 1641 C CA . LEU A 1 199 ? -5.211 -6.897 8.262 1.00 98.62 199 LEU A CA 1
ATOM 1642 C C . LEU A 1 199 ? -3.740 -6.491 8.455 1.00 98.62 199 LEU A C 1
ATOM 1644 O O . LEU A 1 199 ? -2.974 -6.517 7.495 1.00 98.62 199 LEU A O 1
ATOM 1648 N N . ARG A 1 200 ? -3.323 -6.151 9.682 1.00 98.56 200 ARG A N 1
ATOM 1649 C CA . ARG A 1 200 ? -1.911 -5.870 10.004 1.00 98.56 200 ARG A CA 1
ATOM 1650 C C . ARG A 1 200 ? -1.044 -7.115 9.921 1.00 98.56 200 ARG A C 1
ATOM 1652 O O . ARG A 1 200 ? 0.039 -7.039 9.360 1.00 98.56 200 ARG A O 1
ATOM 1659 N N . GLU A 1 201 ? -1.520 -8.244 10.432 1.00 98.56 201 GLU A N 1
ATOM 1660 C CA . GLU A 1 201 ? -0.812 -9.525 10.336 1.00 98.56 201 GLU A CA 1
ATOM 1661 C C . GLU A 1 201 ? -0.536 -9.903 8.870 1.00 98.56 201 GLU A C 1
ATOM 1663 O O . GLU A 1 201 ? 0.602 -10.200 8.511 1.00 98.56 201 GLU A O 1
ATOM 1668 N N . LEU A 1 202 ? -1.552 -9.810 8.006 1.00 98.69 202 LEU A N 1
ATOM 1669 C CA . LEU A 1 202 ? -1.408 -10.051 6.568 1.00 98.69 202 LEU A CA 1
ATOM 1670 C C . LEU A 1 202 ? -0.461 -9.038 5.911 1.00 98.69 202 LEU A C 1
ATOM 1672 O O . LEU A 1 202 ? 0.302 -9.410 5.026 1.00 98.69 202 LEU A O 1
ATOM 1676 N N . HIS A 1 203 ? -0.465 -7.776 6.358 1.00 98.50 203 HIS A N 1
ATOM 1677 C CA . HIS A 1 203 ? 0.479 -6.759 5.874 1.00 98.50 203 HIS A CA 1
ATOM 1678 C C . HIS A 1 203 ? 1.932 -7.131 6.182 1.00 98.50 203 HIS A C 1
ATOM 1680 O O . HIS A 1 203 ? 2.797 -6.992 5.324 1.00 98.50 203 HIS A O 1
ATOM 1686 N N . VAL A 1 204 ? 2.194 -7.622 7.398 1.00 98.44 204 VAL A N 1
ATOM 1687 C CA . VAL A 1 204 ? 3.525 -8.099 7.804 1.00 98.44 204 VAL A CA 1
ATOM 1688 C C . VAL A 1 204 ? 3.951 -9.272 6.927 1.00 98.44 204 VAL A C 1
ATOM 1690 O O . VAL A 1 204 ? 5.038 -9.243 6.364 1.00 98.44 204 VAL A O 1
ATOM 1693 N N . GLN A 1 205 ? 3.082 -10.272 6.754 1.00 98.31 205 GLN A N 1
ATOM 1694 C CA . GLN A 1 205 ? 3.369 -11.438 5.909 1.00 98.31 205 GLN A CA 1
ATOM 1695 C C . GLN A 1 205 ? 3.634 -11.048 4.450 1.00 98.31 205 GLN A C 1
ATOM 1697 O O . GLN A 1 205 ? 4.539 -11.593 3.824 1.00 98.31 205 GLN A O 1
ATOM 1702 N N . MET A 1 206 ? 2.876 -10.084 3.924 1.00 98.19 206 MET A N 1
ATOM 1703 C CA . MET A 1 206 ? 3.067 -9.548 2.579 1.00 98.19 206 MET A CA 1
ATOM 1704 C C . MET A 1 206 ? 4.436 -8.871 2.439 1.00 98.19 206 MET A C 1
ATOM 1706 O O . MET A 1 206 ? 5.174 -9.195 1.515 1.00 98.19 206 MET A O 1
ATOM 1710 N N . ASP A 1 207 ? 4.820 -7.994 3.371 1.00 97.94 207 ASP A N 1
ATOM 1711 C CA . ASP A 1 207 ? 6.129 -7.329 3.334 1.00 97.94 207 ASP A CA 1
ATOM 1712 C C . ASP A 1 207 ? 7.302 -8.319 3.482 1.00 97.94 207 ASP A C 1
ATOM 1714 O O . ASP A 1 207 ? 8.327 -8.167 2.817 1.00 97.94 207 ASP A O 1
ATOM 1718 N N . GLU A 1 208 ? 7.151 -9.356 4.311 1.00 96.75 208 GLU A N 1
ATOM 1719 C CA . GLU A 1 208 ? 8.136 -10.438 4.456 1.00 96.75 208 GLU A CA 1
ATOM 1720 C C . GLU A 1 208 ? 8.269 -11.275 3.173 1.00 96.75 208 GLU A C 1
ATOM 1722 O O . GLU A 1 208 ? 9.379 -11.636 2.782 1.00 96.75 208 GLU A O 1
ATOM 1727 N N . ALA A 1 209 ? 7.162 -11.547 2.473 1.00 96.75 209 ALA A N 1
ATOM 1728 C CA . ALA A 1 209 ? 7.193 -12.214 1.170 1.00 96.75 209 ALA A CA 1
ATOM 1729 C C . ALA A 1 209 ? 7.871 -11.343 0.097 1.00 96.75 209 ALA A C 1
ATOM 1731 O O . ALA A 1 209 ? 8.593 -11.856 -0.757 1.00 96.75 209 ALA A O 1
ATOM 1732 N N . VAL A 1 210 ? 7.693 -10.019 0.156 1.00 97.19 210 VAL A N 1
ATOM 1733 C CA . VAL A 1 210 ? 8.399 -9.091 -0.739 1.00 97.19 210 VAL A CA 1
ATOM 1734 C C . VAL A 1 210 ? 9.898 -9.074 -0.429 1.00 97.19 210 VAL A C 1
ATOM 1736 O O . VAL A 1 210 ? 10.699 -9.140 -1.359 1.00 97.19 210 VAL A O 1
ATOM 1739 N N . LEU A 1 211 ? 10.306 -9.052 0.847 1.00 95.19 211 LEU A N 1
ATOM 1740 C CA . LEU A 1 211 ? 11.720 -9.198 1.223 1.00 95.19 211 LEU A CA 1
ATOM 1741 C C . LEU A 1 211 ? 12.333 -10.497 0.701 1.00 95.19 211 LEU A C 1
ATOM 1743 O O . LEU A 1 211 ? 13.472 -10.488 0.234 1.00 95.19 211 LEU A O 1
ATOM 1747 N N . ASP A 1 212 ? 11.590 -11.599 0.791 1.00 93.81 212 ASP A N 1
ATOM 1748 C CA . ASP A 1 212 ? 12.016 -12.893 0.267 1.00 93.81 212 ASP A CA 1
ATOM 1749 C C . ASP A 1 212 ? 12.239 -12.836 -1.250 1.00 93.81 212 ASP A C 1
ATOM 1751 O O . ASP A 1 212 ? 13.287 -13.262 -1.732 1.00 93.81 212 ASP A O 1
ATOM 1755 N N . ALA A 1 213 ? 11.326 -12.204 -1.993 1.00 95.19 213 ALA A N 1
ATOM 1756 C CA . ALA A 1 213 ? 11.465 -12.000 -3.436 1.00 95.19 213 ALA A CA 1
ATOM 1757 C C . ALA A 1 213 ? 12.678 -11.132 -3.819 1.00 95.19 213 ALA A C 1
ATOM 1759 O O . ALA A 1 213 ? 13.268 -11.328 -4.882 1.00 95.19 213 ALA A O 1
ATOM 1760 N N . TYR A 1 214 ? 13.081 -10.194 -2.957 1.00 94.19 214 TYR A N 1
ATOM 1761 C CA . TYR A 1 214 ? 14.335 -9.449 -3.113 1.00 94.19 214 TYR A CA 1
ATOM 1762 C C . TYR A 1 214 ? 15.581 -10.235 -2.672 1.00 94.19 214 TYR A C 1
ATOM 1764 O O . TYR A 1 214 ? 16.699 -9.803 -2.953 1.00 94.19 214 TYR A O 1
ATOM 1772 N N . GLY A 1 215 ? 15.417 -11.364 -1.977 1.00 92.19 215 GLY A N 1
ATOM 1773 C CA . GLY A 1 215 ? 16.515 -12.110 -1.360 1.00 92.19 215 GLY A CA 1
ATOM 1774 C C . GLY A 1 215 ? 17.108 -11.416 -0.130 1.00 92.19 215 GLY A C 1
ATOM 1775 O O . GLY A 1 215 ? 18.259 -11.653 0.216 1.00 92.19 215 GLY A O 1
ATOM 1776 N N . TRP A 1 216 ? 16.352 -10.529 0.523 1.00 92.62 216 TRP A N 1
ATOM 1777 C CA . TRP A 1 216 ? 16.812 -9.720 1.665 1.00 92.62 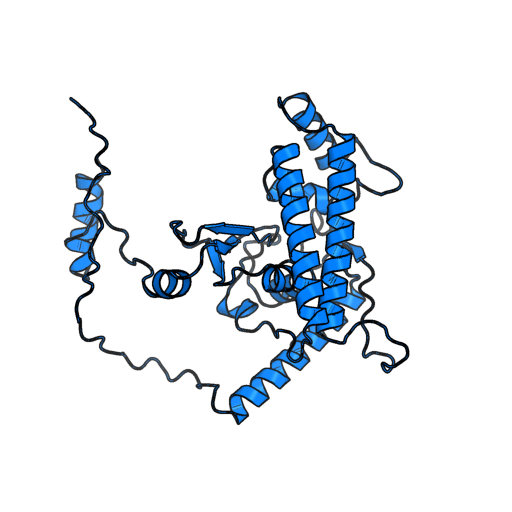216 TRP A CA 1
ATOM 1778 C C . TRP A 1 216 ? 16.334 -10.255 3.015 1.00 92.62 216 TRP A C 1
ATOM 1780 O O . TRP A 1 216 ? 16.533 -9.616 4.050 1.00 92.62 216 TRP A O 1
ATOM 1790 N N . ARG A 1 217 ? 15.671 -11.409 3.028 1.00 86.75 217 ARG A N 1
ATOM 1791 C CA . ARG A 1 217 ? 15.156 -12.008 4.254 1.00 86.75 217 ARG A CA 1
ATOM 1792 C C . ARG A 1 217 ? 16.305 -12.516 5.138 1.00 86.75 217 ARG A C 1
ATOM 1794 O O . ARG A 1 217 ? 17.240 -13.105 4.600 1.00 86.75 217 ARG A O 1
ATOM 1801 N N . PRO A 1 218 ? 16.256 -12.339 6.473 1.00 80.69 218 PRO A N 1
ATOM 1802 C CA . PRO A 1 218 ? 17.253 -12.906 7.377 1.00 80.69 218 PRO A CA 1
ATOM 1803 C C . PRO A 1 218 ? 17.446 -14.401 7.142 1.00 80.69 218 PRO A C 1
ATOM 1805 O O . PRO A 1 218 ? 16.506 -15.190 7.210 1.00 80.69 218 PRO A O 1
ATOM 1808 N N . SER A 1 219 ? 18.685 -14.776 6.849 1.00 75.75 219 SER A N 1
ATOM 1809 C CA . SER A 1 219 ? 19.102 -16.148 6.602 1.00 75.75 219 SER A CA 1
ATOM 1810 C C . SER A 1 219 ? 20.487 -16.331 7.195 1.00 75.75 219 SER A C 1
ATOM 1812 O O . SER A 1 219 ? 21.330 -15.444 7.086 1.00 75.75 219 SER A O 1
ATOM 1814 N N . THR A 1 220 ? 20.747 -17.498 7.782 1.00 70.88 220 THR A N 1
ATOM 1815 C CA . THR A 1 220 ? 22.087 -17.869 8.265 1.00 70.88 220 THR A CA 1
ATOM 1816 C C . THR A 1 220 ? 23.124 -17.929 7.142 1.00 70.88 220 THR A C 1
ATOM 1818 O O . THR A 1 220 ? 24.318 -17.983 7.417 1.00 70.88 220 THR A O 1
ATOM 1821 N N . LEU A 1 221 ? 22.668 -17.924 5.886 1.00 69.75 221 LEU A N 1
ATOM 1822 C CA . LEU A 1 221 ? 23.499 -17.939 4.688 1.00 69.75 221 LEU A CA 1
ATOM 1823 C C . LEU A 1 221 ? 23.877 -16.534 4.194 1.00 69.75 221 LEU A C 1
ATOM 1825 O O . LEU A 1 221 ? 24.760 -16.428 3.346 1.00 69.75 221 LEU A O 1
ATOM 1829 N N . LEU A 1 222 ? 23.227 -15.472 4.688 1.00 69.75 222 LEU A N 1
ATOM 1830 C CA . LEU A 1 222 ? 23.530 -14.100 4.279 1.00 69.75 222 LEU A CA 1
ATOM 1831 C C . LEU A 1 222 ? 24.578 -13.462 5.206 1.00 69.75 222 LEU A C 1
ATOM 1833 O O . LEU A 1 222 ? 24.482 -13.598 6.430 1.00 69.75 222 LEU A O 1
ATOM 1837 N N . PRO A 1 223 ? 25.559 -12.726 4.655 1.00 68.75 223 PRO A N 1
ATOM 1838 C CA . PRO A 1 223 ? 26.484 -11.922 5.441 1.00 68.75 223 PRO A CA 1
ATOM 1839 C C . PRO A 1 223 ? 25.765 -10.898 6.338 1.00 68.75 223 PRO A C 1
ATOM 1841 O O . PRO A 1 223 ? 24.703 -10.376 5.971 1.00 68.75 223 PRO A O 1
ATOM 1844 N N . PRO A 1 224 ? 26.353 -10.535 7.495 1.00 65.88 224 PRO A N 1
ATOM 1845 C CA . PRO A 1 224 ? 25.852 -9.437 8.314 1.00 65.88 224 PRO A CA 1
ATOM 1846 C C . PRO A 1 224 ? 25.706 -8.151 7.486 1.00 65.88 224 PRO A C 1
ATOM 1848 O O . PRO A 1 224 ? 26.663 -7.697 6.866 1.00 65.88 224 PRO A O 1
ATOM 1851 N N . GLY A 1 225 ? 24.509 -7.560 7.486 1.00 69.12 225 GLY A N 1
ATOM 1852 C CA . GLY A 1 225 ? 24.193 -6.346 6.719 1.00 69.12 225 GLY A CA 1
ATOM 1853 C C . GLY A 1 225 ? 23.539 -6.588 5.354 1.00 69.12 225 GLY A C 1
ATOM 1854 O O . GLY A 1 225 ? 23.033 -5.640 4.754 1.00 69.12 225 GLY A O 1
ATOM 1855 N N . GLU A 1 226 ? 23.468 -7.835 4.877 1.00 75.38 226 GLU A N 1
ATOM 1856 C CA . GLU A 1 226 ? 22.747 -8.149 3.638 1.00 75.38 226 GLU A CA 1
ATOM 1857 C C . GLU A 1 226 ? 21.257 -8.413 3.854 1.00 75.38 226 GLU A C 1
ATOM 1859 O O . GLU A 1 226 ? 20.451 -8.079 2.982 1.00 75.38 226 GLU A O 1
ATOM 1864 N N . SER A 1 227 ? 20.883 -8.932 5.022 1.00 84.81 227 SER A N 1
ATOM 1865 C CA . SER A 1 227 ? 19.491 -9.145 5.406 1.00 84.81 227 SER A CA 1
ATOM 1866 C C . SER A 1 227 ? 18.857 -7.930 6.077 1.00 84.81 227 SER A C 1
ATOM 1868 O O . SER A 1 227 ? 19.531 -7.154 6.757 1.00 84.81 227 SER A O 1
ATOM 1870 N N . VAL A 1 228 ? 17.535 -7.818 5.975 1.00 90.56 228 VAL A N 1
ATOM 1871 C CA . VAL A 1 228 ? 16.748 -6.767 6.619 1.00 90.56 228 VAL A CA 1
ATOM 1872 C C . VAL A 1 228 ? 15.737 -7.374 7.582 1.00 90.56 228 VAL A C 1
ATOM 1874 O O . VAL A 1 228 ? 14.867 -8.138 7.185 1.00 90.56 228 VAL A O 1
ATOM 1877 N N . GLU A 1 229 ? 15.794 -6.963 8.845 1.00 92.75 229 GLU A N 1
ATOM 1878 C CA . GLU A 1 229 ? 14.726 -7.223 9.811 1.00 92.75 229 GLU A CA 1
ATOM 1879 C C . GLU A 1 229 ? 13.740 -6.051 9.830 1.00 92.75 229 GLU A C 1
ATOM 1881 O O . GLU A 1 229 ? 14.059 -4.975 10.352 1.00 92.75 229 GLU A O 1
ATOM 1886 N N . LEU A 1 230 ? 12.535 -6.250 9.285 1.00 94.75 230 LEU A N 1
ATOM 1887 C CA . LEU A 1 230 ? 11.539 -5.178 9.141 1.00 94.75 230 LEU A CA 1
ATOM 1888 C C . LEU A 1 230 ? 11.037 -4.641 10.476 1.00 94.75 230 LEU A C 1
ATOM 1890 O O . LEU A 1 230 ? 10.851 -3.429 10.610 1.00 94.75 230 LEU A O 1
ATOM 1894 N N . ARG A 1 231 ? 10.851 -5.539 11.455 1.00 95.94 231 ARG A N 1
ATOM 1895 C CA . ARG A 1 231 ? 10.392 -5.221 12.815 1.00 95.94 231 ARG A CA 1
ATOM 1896 C C . ARG A 1 231 ? 9.176 -4.293 12.776 1.00 95.94 231 ARG A C 1
ATOM 1898 O O . ARG A 1 231 ? 9.268 -3.144 13.194 1.00 95.94 231 ARG A O 1
ATOM 1905 N N . HIS A 1 232 ? 8.064 -4.753 12.200 1.00 97.69 232 HIS A N 1
ATOM 1906 C CA . HIS A 1 232 ? 6.848 -3.943 12.107 1.00 97.69 232 HIS A CA 1
ATOM 1907 C C . HIS A 1 232 ? 6.311 -3.549 13.479 1.00 97.69 232 HIS A C 1
ATOM 1909 O O . HIS A 1 232 ? 6.337 -4.319 14.437 1.00 97.69 232 HIS A O 1
ATOM 1915 N N . GLY A 1 233 ? 5.761 -2.345 13.548 1.00 97.50 233 GLY A N 1
ATOM 1916 C CA . GLY A 1 233 ? 5.217 -1.779 14.768 1.00 97.50 233 GLY A CA 1
ATOM 1917 C C . GLY A 1 233 ? 4.714 -0.366 14.531 1.00 97.50 233 GLY A C 1
ATOM 1918 O O . GLY A 1 233 ? 4.604 0.092 13.393 1.00 97.50 233 GLY A O 1
ATOM 1919 N N . PHE A 1 234 ? 4.397 0.336 15.614 1.00 97.50 234 PHE A N 1
ATOM 1920 C CA . PHE A 1 234 ? 4.056 1.750 15.542 1.00 97.50 234 PHE A CA 1
ATOM 1921 C C . PHE A 1 234 ? 5.322 2.582 15.664 1.00 97.50 234 PHE A C 1
ATOM 1923 O O . PHE A 1 234 ? 5.938 2.625 16.726 1.00 97.50 234 PHE A O 1
ATOM 1930 N N . TYR A 1 235 ? 5.687 3.241 14.571 1.00 97.50 235 TYR A N 1
ATOM 1931 C CA . TYR A 1 235 ? 6.842 4.124 14.520 1.00 97.50 235 TYR A CA 1
ATOM 1932 C C . TYR A 1 235 ? 6.444 5.480 13.983 1.00 97.50 235 TYR A C 1
ATOM 1934 O O . TYR A 1 235 ? 5.542 5.608 13.148 1.00 97.50 235 TYR A O 1
ATOM 1942 N N . ASP A 1 236 ? 7.176 6.483 14.438 1.00 96.25 236 ASP A N 1
ATOM 1943 C CA . ASP A 1 236 ? 7.085 7.809 13.878 1.00 96.25 236 ASP A CA 1
ATOM 1944 C C . ASP A 1 236 ? 7.754 7.864 12.504 1.00 96.25 236 ASP A C 1
ATOM 1946 O O . ASP A 1 236 ? 8.683 7.123 12.149 1.00 96.25 236 ASP A O 1
ATOM 1950 N N . VAL A 1 237 ? 7.186 8.724 11.677 1.00 93.44 237 VAL A N 1
ATOM 1951 C CA . VAL A 1 237 ? 7.603 8.951 10.309 1.00 93.44 237 VAL A CA 1
ATOM 1952 C C . VAL A 1 237 ? 7.961 10.424 10.190 1.00 93.44 237 VAL A C 1
ATOM 1954 O O . VAL A 1 237 ? 7.083 11.270 10.072 1.00 93.44 237 VAL A O 1
ATOM 1957 N N . ASP A 1 238 ? 9.257 10.723 10.243 1.00 88.44 238 ASP A N 1
ATOM 1958 C CA . ASP A 1 238 ? 9.771 12.083 10.478 1.00 88.44 238 ASP A CA 1
ATOM 1959 C C . ASP A 1 238 ? 9.398 13.111 9.400 1.00 88.44 238 ASP A C 1
ATOM 1961 O O . ASP A 1 238 ? 9.406 14.311 9.657 1.00 88.44 238 ASP A O 1
ATOM 1965 N N . TYR A 1 239 ? 9.052 12.656 8.193 1.00 86.88 239 TYR A N 1
ATOM 1966 C CA . TYR A 1 239 ? 8.576 13.522 7.111 1.00 86.88 239 TYR A CA 1
ATOM 1967 C C . TYR A 1 239 ? 7.082 13.877 7.214 1.00 86.88 239 TYR A C 1
ATOM 1969 O O . TYR A 1 239 ? 6.577 14.620 6.374 1.00 86.88 239 TYR A O 1
ATOM 1977 N N . LEU A 1 240 ? 6.366 13.353 8.213 1.00 92.19 240 LEU A N 1
ATOM 1978 C CA . LEU A 1 240 ? 4.968 13.675 8.488 1.00 92.19 240 LEU A CA 1
ATOM 1979 C C . LEU A 1 240 ? 4.836 14.672 9.657 1.00 92.19 240 LEU A C 1
ATOM 1981 O O . LEU A 1 240 ? 5.698 14.727 10.534 1.00 92.19 240 LEU A O 1
ATOM 1985 N N . PRO A 1 241 ? 3.728 15.434 9.722 1.00 91.50 241 PRO A N 1
ATOM 1986 C CA . PRO A 1 241 ? 3.444 16.345 10.825 1.00 91.50 241 PRO A CA 1
ATOM 1987 C C . PRO A 1 241 ? 3.368 15.648 12.176 1.00 91.50 241 PRO A C 1
ATOM 1989 O O . PRO A 1 241 ? 2.891 14.519 12.285 1.00 91.50 241 PRO A O 1
ATOM 1992 N N . GLU A 1 242 ? 3.729 16.377 13.228 1.00 90.25 242 GLU A N 1
ATOM 1993 C CA . GLU A 1 242 ? 3.828 15.841 14.586 1.00 90.25 242 GLU A CA 1
ATOM 1994 C C . GLU A 1 242 ? 2.550 15.177 15.100 1.00 90.25 242 GLU A C 1
ATOM 1996 O O . GLU A 1 242 ? 2.596 14.166 15.794 1.00 90.25 242 GLU A O 1
ATOM 2001 N N . ASN A 1 243 ? 1.403 15.736 14.723 1.00 89.12 243 ASN A N 1
ATOM 2002 C CA . ASN A 1 243 ? 0.081 15.268 15.118 1.00 89.12 243 ASN A CA 1
ATOM 2003 C C . ASN A 1 243 ? -0.418 14.050 14.318 1.00 89.12 243 ASN A C 1
ATOM 2005 O O . ASN A 1 243 ? -1.516 13.563 14.583 1.00 89.12 243 ASN A O 1
ATOM 2009 N N . ASP A 1 244 ? 0.336 13.589 13.316 1.00 88.94 244 ASP A N 1
ATOM 2010 C CA . ASP A 1 244 ? -0.076 12.531 12.389 1.00 88.94 244 ASP A CA 1
ATOM 2011 C C . ASP A 1 244 ? 1.108 11.677 11.889 1.00 88.94 244 ASP A C 1
ATOM 2013 O O . ASP A 1 244 ? 1.011 11.055 10.831 1.00 88.94 244 ASP A O 1
ATOM 2017 N N . ARG A 1 245 ? 2.236 11.650 12.612 1.00 94.06 245 ARG A N 1
ATOM 2018 C CA . ARG A 1 245 ? 3.457 10.948 12.177 1.00 94.06 245 ARG A CA 1
ATOM 2019 C C . ARG A 1 245 ? 3.523 9.477 12.553 1.00 94.06 245 ARG A C 1
ATOM 2021 O O . ARG A 1 245 ? 4.236 8.730 11.891 1.00 94.06 245 ARG A O 1
ATOM 2028 N N . THR A 1 246 ? 2.776 9.041 13.562 1.00 95.38 246 THR A N 1
ATOM 2029 C CA . THR A 1 246 ? 2.787 7.636 13.974 1.00 95.38 246 THR A CA 1
ATOM 2030 C C . THR A 1 246 ? 2.035 6.779 12.956 1.00 95.38 246 THR A C 1
ATOM 2032 O O . THR A 1 246 ? 0.891 7.066 12.576 1.00 95.38 246 THR A O 1
ATOM 2035 N N . ARG A 1 247 ? 2.685 5.714 12.486 1.00 96.06 247 ARG A N 1
ATOM 2036 C CA . ARG A 1 247 ? 2.125 4.740 11.546 1.00 96.06 247 ARG A CA 1
ATOM 2037 C C . ARG A 1 247 ? 2.478 3.333 11.993 1.00 96.06 247 ARG A C 1
ATOM 2039 O O . ARG A 1 247 ? 3.593 3.088 12.435 1.00 96.06 247 ARG A O 1
ATOM 2046 N N . PHE A 1 248 ? 1.553 2.394 11.801 1.00 97.50 248 PHE A N 1
ATOM 2047 C CA . PHE A 1 248 ? 1.931 0.986 11.684 1.00 97.50 248 PHE A CA 1
ATOM 2048 C C . PHE A 1 248 ? 2.786 0.800 10.417 1.00 97.50 248 PHE A C 1
ATOM 2050 O O . PHE A 1 248 ? 2.279 0.985 9.309 1.00 97.50 248 PHE A O 1
ATOM 2057 N N . THR A 1 249 ? 4.085 0.557 10.583 1.00 97.50 249 THR A N 1
ATOM 2058 C CA . THR A 1 249 ? 5.098 0.512 9.514 1.00 97.50 249 THR A CA 1
ATOM 2059 C C . THR A 1 249 ? 6.344 -0.245 10.000 1.00 97.50 249 THR A C 1
ATOM 2061 O O . THR A 1 249 ? 6.358 -0.778 11.107 1.00 97.50 249 THR A O 1
ATOM 2064 N N . ILE A 1 250 ? 7.392 -0.300 9.181 1.00 97.56 250 ILE A N 1
ATOM 2065 C CA . ILE A 1 250 ? 8.680 -0.921 9.516 1.00 97.56 250 ILE A CA 1
ATOM 2066 C C . ILE A 1 250 ? 9.554 0.008 10.369 1.00 97.56 250 ILE A C 1
ATOM 2068 O O . ILE A 1 250 ? 9.448 1.241 10.280 1.00 97.56 250 ILE A O 1
ATOM 2072 N N . HIS A 1 251 ? 10.445 -0.588 11.161 1.00 97.19 251 HIS A N 1
ATOM 2073 C CA . HIS A 1 251 ? 11.361 0.127 12.047 1.00 97.19 251 HIS A CA 1
ATOM 2074 C C . HIS A 1 251 ? 12.202 1.173 11.282 1.00 97.19 251 HIS A C 1
ATOM 2076 O O . HIS A 1 251 ? 12.625 0.899 10.154 1.00 97.19 251 HIS A O 1
ATOM 2082 N N . PRO A 1 252 ? 12.510 2.353 11.864 1.00 96.00 252 PRO A N 1
ATOM 2083 C CA . PRO A 1 252 ? 13.268 3.410 11.183 1.00 96.00 252 PRO A CA 1
ATOM 2084 C C . PRO A 1 252 ? 14.601 2.947 10.578 1.00 96.00 252 PRO A C 1
ATOM 2086 O O . PRO A 1 252 ? 14.917 3.293 9.443 1.00 96.00 252 PRO A O 1
ATOM 2089 N N . GLU A 1 253 ? 15.349 2.103 11.290 1.00 93.00 253 GLU A N 1
ATOM 2090 C CA . GLU A 1 253 ? 16.585 1.505 10.759 1.00 93.00 253 GLU A CA 1
ATOM 2091 C C . GLU A 1 253 ? 16.327 0.562 9.575 1.00 93.00 253 GLU A C 1
ATOM 2093 O O . GLU A 1 253 ? 17.019 0.652 8.565 1.00 93.00 253 GLU A O 1
ATOM 2098 N N . ALA A 1 254 ? 15.284 -0.276 9.635 1.00 94.50 254 ALA A N 1
ATOM 2099 C CA . ALA A 1 254 ? 14.909 -1.137 8.512 1.00 94.50 254 ALA A CA 1
ATOM 2100 C C . ALA A 1 254 ? 14.523 -0.305 7.282 1.00 94.50 254 ALA A C 1
ATOM 2102 O O . ALA A 1 254 ? 14.920 -0.616 6.164 1.00 94.50 254 ALA A O 1
ATOM 2103 N N . ARG A 1 255 ? 13.815 0.812 7.494 1.00 95.62 255 ARG A N 1
ATOM 2104 C CA . ARG A 1 255 ? 13.442 1.764 6.441 1.00 95.62 255 ARG A CA 1
ATOM 2105 C C . ARG A 1 255 ? 14.658 2.358 5.731 1.00 95.62 255 ARG A C 1
ATOM 2107 O O . ARG A 1 255 ? 14.641 2.462 4.507 1.00 95.62 255 ARG A O 1
ATOM 2114 N N . LYS A 1 256 ? 15.696 2.748 6.480 1.00 94.19 256 LYS A N 1
ATOM 2115 C CA . LYS A 1 256 ? 16.951 3.267 5.910 1.00 94.19 256 LYS A CA 1
ATOM 2116 C C . LYS A 1 256 ? 17.646 2.209 5.056 1.00 94.19 256 LYS A C 1
ATOM 2118 O O . LYS A 1 256 ? 17.997 2.501 3.917 1.00 94.19 256 LYS A O 1
ATOM 2123 N N . ILE A 1 257 ? 17.777 0.989 5.580 1.00 94.31 257 ILE A N 1
ATOM 2124 C CA . ILE A 1 257 ? 18.434 -0.121 4.875 1.00 94.31 257 ILE A CA 1
ATOM 2125 C C . ILE A 1 257 ? 17.667 -0.479 3.594 1.00 94.31 257 ILE A C 1
ATOM 2127 O O . ILE A 1 257 ? 18.273 -0.609 2.535 1.00 94.31 257 ILE A O 1
ATOM 2131 N N . VAL A 1 258 ? 16.334 -0.571 3.660 1.00 95.62 258 VAL A N 1
ATOM 2132 C CA . VAL A 1 258 ? 15.475 -0.828 2.490 1.00 95.62 258 VAL A CA 1
ATOM 2133 C C . VAL A 1 258 ? 15.661 0.250 1.425 1.00 95.62 258 VAL A C 1
ATOM 2135 O O . VAL A 1 258 ? 15.868 -0.081 0.264 1.00 95.62 258 VAL A O 1
ATOM 2138 N N . LEU A 1 259 ? 15.627 1.534 1.799 1.00 95.88 259 LEU A N 1
ATOM 2139 C CA . LEU A 1 259 ? 15.839 2.628 0.845 1.00 95.88 259 LEU A CA 1
ATOM 2140 C C . LEU A 1 259 ? 17.215 2.573 0.188 1.00 95.88 259 LEU A C 1
ATOM 2142 O O . LEU A 1 259 ? 17.314 2.802 -1.014 1.00 95.88 259 LEU A O 1
ATOM 2146 N N . GLN A 1 260 ? 18.257 2.273 0.963 1.00 95.31 260 GLN A N 1
ATOM 2147 C CA . GLN A 1 260 ? 19.608 2.135 0.436 1.00 95.31 260 GLN A CA 1
ATOM 2148 C C . GLN A 1 260 ? 19.686 0.988 -0.580 1.00 95.31 260 GLN A C 1
ATOM 2150 O O . GLN A 1 260 ? 20.115 1.210 -1.708 1.00 95.31 260 GLN A O 1
ATOM 2155 N N . LYS A 1 261 ? 19.202 -0.205 -0.218 1.00 94.88 261 LYS A N 1
ATOM 2156 C CA . LYS A 1 261 ? 19.223 -1.378 -1.101 1.00 94.88 261 LYS A CA 1
ATOM 2157 C C . LYS A 1 261 ? 18.382 -1.186 -2.364 1.00 94.88 261 LYS A C 1
ATOM 2159 O O . LYS A 1 261 ? 18.792 -1.608 -3.441 1.00 94.88 261 LYS A O 1
ATOM 2164 N N . LEU A 1 262 ? 17.221 -0.531 -2.257 1.00 96.81 262 LEU A N 1
ATOM 2165 C CA . LEU A 1 262 ? 16.424 -0.159 -3.429 1.00 96.81 262 LEU A CA 1
ATOM 2166 C C . LEU A 1 262 ? 17.208 0.803 -4.330 1.00 96.81 262 LEU A C 1
ATOM 2168 O O . LEU A 1 262 ? 17.256 0.602 -5.536 1.00 96.81 262 LEU A O 1
ATOM 2172 N N . LEU A 1 263 ? 17.855 1.827 -3.770 1.00 96.56 263 LEU A N 1
ATOM 2173 C CA . LEU A 1 263 ? 18.634 2.775 -4.566 1.00 96.56 263 LEU A CA 1
ATOM 2174 C C . LEU A 1 263 ? 19.808 2.097 -5.291 1.00 96.56 263 LEU A C 1
ATOM 2176 O O . LEU A 1 263 ? 20.007 2.339 -6.479 1.00 96.56 263 LEU A O 1
ATOM 2180 N N . GLU A 1 264 ? 20.541 1.220 -4.604 1.00 95.81 264 GLU A N 1
ATOM 2181 C CA . GLU A 1 264 ? 21.611 0.403 -5.195 1.00 95.81 264 GLU A CA 1
ATOM 2182 C C . GLU A 1 264 ? 21.071 -0.460 -6.347 1.00 95.81 264 GLU A C 1
ATOM 2184 O O . GLU A 1 264 ? 21.581 -0.393 -7.465 1.00 95.81 264 GLU A O 1
ATOM 2189 N N . LEU A 1 265 ? 19.964 -1.177 -6.126 1.00 96.00 265 LEU A N 1
ATOM 2190 C CA . LEU A 1 265 ? 19.339 -2.007 -7.156 1.00 96.00 265 LEU A CA 1
ATOM 2191 C C . LEU A 1 265 ? 18.824 -1.184 -8.348 1.00 96.00 265 LEU A C 1
ATOM 2193 O O . LEU A 1 265 ? 18.922 -1.627 -9.491 1.00 96.00 265 LEU A O 1
ATOM 2197 N N . ASN A 1 266 ? 18.282 0.013 -8.107 1.00 96.56 266 ASN A N 1
ATOM 2198 C CA . ASN A 1 266 ? 17.853 0.915 -9.173 1.00 96.56 266 ASN A CA 1
ATOM 2199 C C . ASN A 1 266 ? 19.038 1.339 -10.056 1.00 96.56 266 ASN A C 1
ATOM 2201 O O . ASN A 1 266 ? 18.919 1.302 -11.281 1.00 96.56 266 ASN A O 1
ATOM 2205 N N . HIS A 1 267 ? 20.182 1.682 -9.456 1.00 95.75 267 HIS A N 1
ATOM 2206 C CA . HIS A 1 267 ? 21.399 2.001 -10.202 1.00 95.75 267 HIS A CA 1
ATOM 2207 C C . HIS A 1 267 ? 21.907 0.803 -11.012 1.00 95.75 267 HIS A C 1
ATOM 2209 O O . HIS A 1 267 ? 22.188 0.959 -12.201 1.00 95.75 267 HIS A O 1
ATOM 2215 N N . ASP A 1 268 ? 21.930 -0.393 -10.425 1.00 95.25 268 ASP A N 1
ATOM 2216 C CA . ASP A 1 268 ? 22.343 -1.617 -11.118 1.00 95.25 268 ASP A CA 1
ATOM 2217 C C . ASP A 1 268 ? 21.443 -1.949 -12.316 1.00 95.25 268 ASP A C 1
ATOM 2219 O O . ASP A 1 268 ? 21.929 -2.331 -13.386 1.00 95.25 268 ASP A O 1
ATOM 2223 N N . ILE A 1 269 ? 20.121 -1.821 -12.152 1.00 93.88 269 ILE A N 1
ATOM 2224 C CA . ILE A 1 269 ? 19.150 -2.018 -13.238 1.00 93.88 269 ILE A CA 1
ATOM 2225 C C . ILE A 1 269 ? 19.394 -0.983 -14.334 1.00 93.88 269 ILE A C 1
ATOM 2227 O O . ILE A 1 269 ? 19.526 -1.352 -15.500 1.00 93.88 269 ILE A O 1
ATOM 2231 N N . HIS A 1 270 ? 19.535 0.290 -13.966 1.00 92.81 270 HIS A N 1
ATOM 2232 C CA . HIS A 1 270 ? 19.783 1.359 -14.923 1.00 92.81 270 HIS A CA 1
ATOM 2233 C C . HIS A 1 270 ? 21.071 1.127 -15.729 1.00 92.81 270 HIS A C 1
ATOM 2235 O O . HIS A 1 270 ? 21.076 1.257 -16.954 1.00 92.81 270 HIS A O 1
ATOM 2241 N N . GLU A 1 271 ? 22.163 0.720 -15.079 1.00 94.25 271 GLU A N 1
ATOM 2242 C CA . GLU A 1 271 ? 23.401 0.375 -15.777 1.00 94.25 271 GLU A CA 1
ATOM 2243 C C . GLU A 1 271 ? 23.219 -0.784 -16.762 1.00 94.25 271 GLU A C 1
ATOM 2245 O O . GLU A 1 271 ? 23.778 -0.752 -17.864 1.00 94.25 271 GLU A O 1
ATOM 2250 N N . LYS A 1 272 ? 22.447 -1.813 -16.388 1.00 93.25 272 LYS A N 1
ATOM 2251 C CA . LYS A 1 272 ? 22.128 -2.946 -17.271 1.00 93.25 272 LYS A CA 1
ATOM 2252 C C . LYS A 1 272 ? 21.289 -2.502 -18.467 1.00 93.25 272 LYS A C 1
ATOM 2254 O O . LYS A 1 272 ? 21.598 -2.904 -19.586 1.00 93.25 272 LYS A O 1
ATOM 2259 N N . GLU A 1 273 ? 20.291 -1.646 -18.265 1.00 91.81 273 GLU A N 1
ATOM 2260 C CA . GLU A 1 273 ? 19.467 -1.082 -19.342 1.00 91.81 273 GLU A CA 1
ATOM 2261 C C . GLU A 1 273 ? 20.295 -0.239 -20.318 1.00 91.81 273 GLU A C 1
ATOM 2263 O O . GLU A 1 273 ? 20.146 -0.373 -21.534 1.00 91.81 273 GLU A O 1
ATOM 2268 N N . VAL A 1 274 ? 21.213 0.588 -19.802 1.00 92.75 274 VAL A N 1
ATOM 2269 C CA . VAL A 1 274 ? 22.152 1.371 -20.620 1.00 92.75 274 VAL A CA 1
ATOM 2270 C C . VAL A 1 274 ? 23.064 0.447 -21.427 1.00 92.75 274 VAL A C 1
ATOM 2272 O O . VAL A 1 274 ? 23.212 0.641 -22.634 1.00 92.75 274 VAL A O 1
ATOM 2275 N N . LYS A 1 275 ? 23.641 -0.587 -20.798 1.00 93.00 275 LYS A N 1
ATOM 2276 C CA . LYS A 1 275 ? 24.482 -1.590 -21.479 1.00 93.00 275 LYS A CA 1
ATOM 2277 C C . LYS A 1 275 ? 23.705 -2.373 -22.545 1.00 93.00 275 LYS A C 1
ATOM 2279 O O . LYS A 1 275 ? 24.270 -2.687 -23.587 1.00 93.00 275 LYS A O 1
ATOM 2284 N N . ALA A 1 276 ? 22.424 -2.654 -22.308 1.00 91.88 276 ALA A N 1
ATOM 2285 C CA . ALA A 1 276 ? 21.535 -3.332 -23.250 1.00 91.88 276 ALA A CA 1
ATOM 2286 C C . ALA A 1 276 ? 20.996 -2.415 -24.366 1.00 91.88 276 ALA A C 1
ATOM 2288 O O . ALA A 1 276 ? 20.297 -2.893 -25.258 1.00 91.88 276 ALA A O 1
ATOM 2289 N N . GLY A 1 277 ? 21.288 -1.109 -24.327 1.00 89.56 277 GLY A N 1
ATOM 2290 C CA . GLY A 1 277 ? 20.764 -0.136 -25.290 1.00 89.56 277 GLY A CA 1
ATOM 2291 C C . GLY A 1 277 ? 19.258 0.117 -25.162 1.00 89.56 277 GLY A C 1
ATOM 2292 O O . GLY A 1 277 ? 18.656 0.661 -26.081 1.00 89.56 277 GLY A O 1
ATOM 2293 N N . LEU A 1 278 ? 18.649 -0.273 -24.039 1.00 85.00 278 LEU A N 1
ATOM 2294 C CA . LEU A 1 278 ? 17.229 -0.054 -23.740 1.00 85.00 278 LEU A CA 1
ATOM 2295 C C . LEU A 1 278 ? 16.967 1.342 -23.165 1.00 85.00 278 LEU A C 1
ATOM 2297 O O . LEU A 1 278 ? 15.818 1.768 -23.057 1.0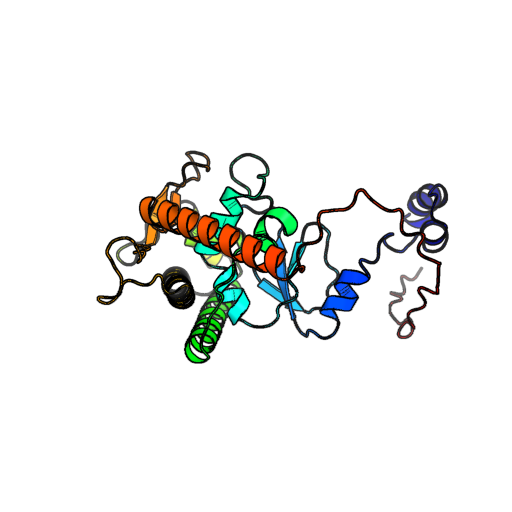0 85.00 278 LEU A O 1
ATOM 2301 N N . TRP A 1 279 ? 18.029 2.061 -22.796 1.00 77.56 279 TRP A N 1
ATOM 2302 C CA . TRP A 1 279 ? 17.923 3.407 -22.265 1.00 77.56 279 TRP A CA 1
ATOM 2303 C C . TRP A 1 279 ? 18.126 4.468 -23.349 1.00 77.56 279 TRP A C 1
ATOM 2305 O O . TRP A 1 279 ? 19.250 4.844 -23.694 1.00 77.56 279 TRP A O 1
ATOM 2315 N N . ASP A 1 280 ? 17.017 5.009 -23.847 1.00 71.56 280 ASP A N 1
ATOM 2316 C CA . ASP A 1 280 ? 17.040 6.183 -24.709 1.00 71.56 280 ASP A CA 1
ATOM 2317 C C . ASP A 1 280 ? 17.291 7.440 -23.864 1.00 71.56 280 ASP A C 1
ATOM 2319 O O . ASP A 1 280 ? 16.414 7.909 -23.128 1.00 71.56 280 ASP A O 1
ATOM 2323 N N . LYS A 1 281 ? 18.476 8.060 -24.008 1.00 56.81 281 LYS A N 1
ATOM 2324 C CA . LYS A 1 281 ? 18.665 9.460 -23.584 1.00 56.81 281 LYS A CA 1
ATOM 2325 C C . LYS A 1 281 ? 17.524 10.252 -24.196 1.00 56.81 281 LYS A C 1
ATOM 2327 O O . LYS A 1 281 ? 17.476 10.335 -25.422 1.00 56.81 281 LYS A O 1
ATOM 2332 N N . LYS A 1 282 ? 16.649 10.844 -23.366 1.00 47.66 282 LYS A N 1
ATOM 2333 C CA . LYS A 1 282 ? 15.595 11.781 -23.793 1.00 47.66 282 LYS A CA 1
ATOM 2334 C C . LYS A 1 282 ? 16.179 12.724 -24.842 1.00 47.66 282 LYS A C 1
ATOM 2336 O O . LYS A 1 282 ? 16.824 13.719 -24.511 1.00 47.66 282 LYS A O 1
ATOM 2341 N N . THR A 1 283 ? 15.971 12.407 -26.115 1.00 35.25 283 THR A N 1
ATOM 2342 C CA . THR A 1 283 ? 16.327 13.301 -27.201 1.00 35.25 283 THR A CA 1
ATOM 2343 C C . THR A 1 283 ? 15.362 14.461 -27.052 1.00 35.25 283 THR A C 1
ATOM 2345 O O . THR A 1 283 ? 14.154 14.263 -26.880 1.00 35.25 283 THR A O 1
ATOM 2348 N N . SER A 1 284 ? 15.895 15.680 -27.026 1.00 35.91 284 SER A N 1
ATOM 2349 C CA . SER A 1 284 ? 15.089 16.895 -27.023 1.00 35.91 284 SER A CA 1
ATOM 2350 C C . SER A 1 284 ? 13.964 16.749 -28.051 1.00 35.91 284 SER A C 1
ATOM 2352 O O . SER A 1 284 ? 14.209 16.372 -29.195 1.00 35.91 284 SER A O 1
ATOM 2354 N N . LYS A 1 285 ? 12.721 16.955 -27.594 1.00 37.56 285 LYS A N 1
ATOM 2355 C CA . LYS A 1 285 ? 11.459 16.779 -28.332 1.00 37.56 285 LYS A CA 1
ATOM 2356 C C . LYS A 1 285 ? 11.624 16.946 -29.853 1.00 37.56 285 LYS A C 1
ATOM 2358 O O . LYS A 1 285 ? 11.478 18.054 -30.371 1.00 37.56 285 LYS A O 1
ATOM 2363 N N . ARG A 1 286 ? 11.841 15.854 -30.596 1.00 31.94 286 ARG A N 1
ATOM 2364 C CA . ARG A 1 286 ? 11.543 15.855 -32.031 1.00 31.94 286 ARG A CA 1
ATOM 2365 C C . ARG A 1 286 ? 10.027 15.923 -32.133 1.00 31.94 286 ARG A C 1
ATOM 2367 O O . ARG A 1 286 ? 9.328 15.040 -31.645 1.00 31.94 286 ARG A O 1
ATOM 2374 N N . LYS A 1 287 ? 9.519 17.019 -32.704 1.00 32.31 287 LYS A N 1
ATOM 2375 C CA . LYS A 1 287 ? 8.113 17.158 -33.095 1.00 32.31 287 LYS A CA 1
ATOM 2376 C C . LYS A 1 287 ? 7.774 15.989 -34.022 1.00 32.31 287 LYS A C 1
ATOM 2378 O O . LYS A 1 287 ? 8.033 16.068 -35.219 1.00 32.31 287 LYS A O 1
ATOM 2383 N N . PHE A 1 288 ? 7.209 14.915 -33.481 1.00 32.12 288 PHE A N 1
ATOM 2384 C CA . PHE A 1 288 ? 6.542 13.918 -34.301 1.00 32.12 288 PHE A CA 1
ATOM 2385 C C . PHE A 1 288 ? 5.306 14.590 -34.890 1.00 32.12 288 PHE A C 1
ATOM 2387 O O . PHE A 1 288 ? 4.350 14.921 -34.186 1.00 32.12 288 PHE A O 1
ATOM 2394 N N . LYS A 1 289 ? 5.374 14.874 -36.190 1.00 33.44 289 LYS A N 1
ATOM 2395 C CA . LYS A 1 289 ? 4.221 15.250 -36.997 1.00 33.44 289 LYS A CA 1
ATOM 2396 C C . LYS A 1 289 ? 3.416 13.962 -37.159 1.00 33.44 289 LYS A C 1
ATOM 2398 O O . LYS A 1 289 ? 3.742 13.140 -38.003 1.00 33.44 289 LYS A O 1
ATOM 2403 N N . VAL A 1 290 ? 2.457 13.735 -36.264 1.00 35.44 290 VAL A N 1
ATOM 2404 C CA . VAL A 1 290 ? 1.519 12.617 -36.398 1.00 35.44 290 VAL A CA 1
ATOM 2405 C C . VAL A 1 290 ? 0.674 12.910 -37.631 1.00 35.44 290 VAL A C 1
ATOM 2407 O O . VAL A 1 290 ? -0.091 13.876 -37.640 1.00 35.44 290 VAL A O 1
ATOM 2410 N N . GLU A 1 291 ? 0.876 12.132 -38.692 1.00 35.50 291 GLU A N 1
ATOM 2411 C CA . GLU A 1 291 ? -0.062 12.086 -39.804 1.00 35.50 291 GLU A CA 1
ATOM 2412 C C . GLU A 1 291 ? -1.395 11.571 -39.276 1.00 35.50 291 GLU A C 1
ATOM 2414 O O . GLU A 1 291 ? -1.487 10.530 -38.625 1.00 35.50 291 GLU A O 1
ATOM 2419 N N . ASN A 1 292 ? -2.415 12.389 -39.501 1.00 39.00 292 ASN A N 1
ATOM 2420 C CA . ASN A 1 292 ? -3.784 12.181 -39.082 1.00 39.00 292 ASN A CA 1
ATOM 2421 C C . ASN A 1 292 ? -4.369 11.015 -39.889 1.00 39.00 292 ASN A C 1
ATOM 2423 O O . ASN A 1 292 ? -4.985 11.238 -40.924 1.00 39.00 292 ASN A O 1
ATOM 2427 N N . THR A 1 293 ? -4.119 9.783 -39.455 1.00 33.62 293 THR A N 1
ATOM 2428 C CA . THR A 1 293 ? -4.789 8.598 -39.993 1.00 33.62 293 THR A CA 1
ATOM 2429 C C . THR A 1 293 ? -5.822 8.139 -38.970 1.00 33.62 293 THR A C 1
ATOM 2431 O O . THR A 1 293 ? -5.514 7.551 -37.938 1.00 33.62 293 THR A O 1
ATOM 2434 N N . ASP A 1 294 ? -7.045 8.597 -39.231 1.00 40.66 294 ASP A N 1
ATOM 2435 C CA . ASP A 1 294 ? -8.343 8.081 -38.803 1.00 40.66 294 ASP A CA 1
ATOM 2436 C C . ASP A 1 294 ? -8.457 7.509 -37.380 1.00 40.66 294 ASP A C 1
ATOM 2438 O O . ASP A 1 294 ? -8.398 6.309 -37.128 1.00 40.66 294 ASP A O 1
ATOM 2442 N N . ASN A 1 295 ? -8.791 8.406 -36.444 1.00 36.72 295 ASN A N 1
ATOM 2443 C CA . ASN A 1 295 ? -9.452 8.076 -35.176 1.00 36.72 295 ASN A CA 1
ATOM 2444 C C . ASN A 1 295 ? -10.907 7.620 -35.421 1.00 36.72 295 ASN A C 1
ATOM 2446 O O . ASN A 1 295 ? -11.845 8.271 -34.951 1.00 36.72 295 ASN A O 1
ATOM 2450 N N . ILE A 1 296 ? -11.115 6.538 -36.169 1.00 37.16 296 ILE A N 1
ATOM 2451 C CA . ILE A 1 296 ? -12.435 5.923 -36.326 1.00 37.16 296 ILE A CA 1
ATOM 2452 C C . ILE A 1 296 ? -12.444 4.646 -35.492 1.00 37.16 296 ILE A C 1
ATOM 2454 O O . ILE A 1 296 ? -11.797 3.657 -35.820 1.00 37.16 296 ILE A O 1
ATOM 2458 N N . VAL A 1 297 ? -13.154 4.702 -34.369 1.00 40.38 297 VAL A N 1
ATOM 2459 C CA . VAL A 1 297 ? -13.541 3.526 -33.587 1.00 40.38 297 VAL A CA 1
ATOM 2460 C C . VAL A 1 297 ? -15.014 3.296 -33.898 1.00 40.38 297 VAL A C 1
ATOM 2462 O O . VAL A 1 297 ? -15.802 4.231 -33.761 1.00 40.38 297 VAL A O 1
ATOM 2465 N N . GLU A 1 298 ? -15.375 2.092 -34.342 1.00 39.00 298 GLU A N 1
ATOM 2466 C CA . GLU A 1 298 ? -16.778 1.707 -34.517 1.00 39.00 298 GLU A CA 1
ATOM 2467 C C . GLU A 1 298 ? -17.464 1.670 -33.147 1.00 39.00 298 GLU A C 1
ATOM 2469 O O . GLU A 1 298 ? -17.090 0.899 -32.261 1.00 39.00 298 GLU A O 1
ATOM 2474 N N . GLU A 1 299 ? -18.432 2.565 -32.947 1.00 36.34 299 GLU A N 1
ATOM 2475 C CA . GLU A 1 299 ? -19.218 2.630 -31.718 1.00 36.34 299 GLU A CA 1
ATOM 2476 C C . GLU A 1 299 ? -20.268 1.502 -31.706 1.00 36.34 299 GLU A C 1
ATOM 2478 O O . GLU A 1 299 ? -20.966 1.312 -32.707 1.00 36.34 299 GLU A O 1
ATOM 2483 N N . PRO A 1 300 ? -20.458 0.769 -30.592 1.00 38.34 300 PRO A N 1
ATOM 2484 C CA . PRO A 1 300 ? -21.675 -0.009 -30.403 1.00 38.34 300 PRO A CA 1
ATOM 2485 C C . PRO A 1 300 ? -22.875 0.951 -30.347 1.00 38.34 300 PRO A C 1
ATOM 2487 O O . PRO A 1 300 ? -22.828 1.973 -29.662 1.00 38.34 300 PRO A O 1
ATOM 2490 N N . GLY A 1 301 ? -23.924 0.628 -31.110 1.00 32.12 301 GLY A N 1
ATOM 2491 C CA . GLY A 1 301 ? -25.065 1.502 -31.391 1.00 32.12 301 GLY A CA 1
ATOM 2492 C C . GLY A 1 301 ? -25.634 2.223 -30.166 1.00 32.12 301 GLY A C 1
ATOM 2493 O O . GLY A 1 301 ? -25.836 1.637 -29.104 1.00 32.12 301 GLY A O 1
ATOM 2494 N N . ALA A 1 302 ? -25.897 3.518 -30.342 1.00 37.84 302 ALA A N 1
ATOM 2495 C CA . ALA A 1 302 ? -26.437 4.411 -29.330 1.00 37.84 302 ALA A CA 1
ATOM 2496 C C . ALA A 1 302 ? -27.752 3.879 -28.736 1.00 37.84 302 ALA A C 1
ATOM 2498 O O . ALA A 1 302 ? -28.806 3.968 -29.362 1.00 37.84 302 ALA A O 1
ATOM 2499 N N . GLN A 1 303 ? -27.700 3.376 -27.501 1.00 31.62 303 GLN A N 1
ATOM 2500 C CA . GLN A 1 303 ? -28.903 3.090 -26.710 1.00 31.62 303 GLN A CA 1
ATOM 2501 C C . GLN A 1 303 ? -28.909 3.772 -25.335 1.00 31.62 303 GLN A C 1
ATOM 2503 O O . GLN A 1 303 ? -29.736 3.461 -24.486 1.00 31.62 303 GLN A O 1
ATOM 2508 N N . TYR A 1 304 ? -28.039 4.761 -25.120 1.00 39.62 304 TYR A N 1
ATOM 2509 C CA . TYR A 1 304 ? -28.081 5.611 -23.928 1.00 39.62 304 TYR A CA 1
ATOM 2510 C C . TYR A 1 304 ? -28.621 7.000 -24.268 1.00 39.62 304 TYR A C 1
ATOM 2512 O O . TYR A 1 304 ? -27.916 8.004 -24.207 1.00 39.62 304 TYR A O 1
ATOM 2520 N N . GLY A 1 305 ? -29.900 7.038 -24.639 1.00 36.50 305 GLY A N 1
ATOM 2521 C CA . GLY A 1 305 ? -30.730 8.234 -24.559 1.00 36.50 305 GLY A CA 1
ATOM 2522 C C . GLY A 1 305 ? -31.696 8.061 -23.395 1.00 36.50 305 GLY A C 1
ATOM 2523 O O . GLY A 1 305 ? -32.668 7.325 -23.516 1.00 36.50 305 GLY A O 1
ATOM 2524 N N . LEU A 1 306 ? -31.415 8.700 -22.256 1.00 33.34 306 LEU A N 1
ATOM 2525 C CA . LEU A 1 306 ? -32.446 8.927 -21.247 1.00 33.34 306 LEU A CA 1
ATOM 2526 C C . LEU A 1 306 ? -33.386 9.989 -21.814 1.00 33.34 306 LEU A C 1
ATOM 2528 O O . LEU A 1 306 ? -33.013 11.155 -21.946 1.00 33.34 306 LEU A O 1
ATOM 2532 N N . ASP A 1 307 ? -34.568 9.528 -22.200 1.00 32.22 307 ASP A N 1
ATOM 2533 C CA . ASP A 1 307 ? -35.695 10.323 -22.658 1.00 32.22 307 ASP A CA 1
ATOM 2534 C C . ASP A 1 307 ? -36.178 11.199 -21.491 1.00 32.22 307 ASP A C 1
ATOM 2536 O O . ASP A 1 307 ? -36.848 10.736 -20.566 1.00 32.22 307 ASP A O 1
ATOM 2540 N N . PHE A 1 308 ? -35.756 12.463 -21.470 1.00 35.00 308 PHE A N 1
ATOM 2541 C CA . PHE A 1 308 ? -36.324 13.457 -20.566 1.00 35.00 308 PHE A CA 1
ATOM 2542 C C . PHE A 1 308 ? -37.459 14.152 -21.306 1.00 35.00 308 PHE A C 1
ATOM 2544 O O . PHE A 1 308 ? -37.245 15.145 -22.001 1.00 35.00 308 PHE A O 1
ATOM 2551 N N . GLY A 1 309 ? -38.658 13.592 -21.159 1.00 35.19 309 GLY A N 1
ATOM 2552 C CA . GLY A 1 309 ? -39.889 14.197 -21.644 1.00 35.19 309 GLY A CA 1
ATOM 2553 C C . GLY A 1 309 ? -40.124 15.589 -21.053 1.00 35.19 309 GLY A C 1
ATOM 2554 O O . GLY A 1 309 ? -40.003 15.794 -19.842 1.00 35.19 309 GLY A O 1
ATOM 2555 N N . ASN A 1 310 ? -40.437 16.528 -21.945 1.00 33.06 310 ASN A N 1
ATOM 2556 C CA . ASN A 1 310 ? -41.539 17.493 -21.868 1.00 33.06 310 ASN A CA 1
ATOM 2557 C C . ASN A 1 310 ? -41.666 18.211 -23.213 1.00 33.06 310 ASN A C 1
ATOM 2559 O O . ASN A 1 310 ? -40.655 18.799 -23.660 1.00 33.06 310 ASN A O 1
#

Foldseek 3Di:
DCCVPQQVVQCPDPDVCCNVPSVDDPDPVVVLCVLQVPPQWWKKFFLKFLQRAIAIDGSPDDDDPRIDTDNDDFLLVQLQCNAQLLVLQQVVFFDHDPQRMTRGDCVRRVVLFQAQDDDDPVLSVLSRVLSCVLRVLLVVLCVQLVHDPVLLQVLLFDPCQDPVHHDCPDPSNVVSQVSSVPDPRHDDSVVSSVSSVVSLVSSVSSNQSRCVSNVQDDDPPDDPLSHADFCFDWDAQVSHDPVPRTGRGGDPVSSVSSVVVRVVSSVVVVVVCVVVVVDDPPDPDDPPPPDPDDPDDDDDDDPPDPDPDD